Protein AF-A0A962J3T8-F1 (afdb_monomer_lite)

Sequence (243 aa):
MNIKSWNILLVAVFLIVLTGGGYMLYQGQSVKLAQQHAARAQAEKDQRAAIAREEMERAEEIQAREAALKEKFEDFLNGFLQDVSENVREYGESRKVLSGLVDPINMRAPEYIEENYALSETVILRLQLQMDKIMGVFEQADKDFVVLLDQWPVSQKDIIEGAWQQTRDQQAGLYIAYFESEQELIKVIQDFLAFCNEKRDSVTYDEESGNLLFKTEAEQEQYVGYLNKMNEIKSVQSSLFTK

Secondary structure (DSSP, 8-state):
--HHHHHHHHHHHHHHHHHHHHHHHHHHHHHHHHHHHHHHHHHHHHHHHHHHHHHHHHHHHHHHHHHHHHHHHHHHHHHHHHHHHHHHHHHHHHHHHHHHHT-GGGGSSHHHHHHHHHHHHHHHHHHHHHHHHHHHHHHHHHHHHHHHHTTS-HHHHHHHHHHHHHHHHHHHHHHHHHHHHHHHHHHHHHHHHHHHHHTGGGEEEETTTTEEEESSHHHHHHHHHHHHHHHHHHHHHHHHT--

pLDDT: mean 86.23, std 14.06, range [45.47, 98.31]

Foldseek 3Di:
DDPVVVVVVVVVVVVVCVVVVVVVVVVVVVVVVVVVVVVVVVVVVVVVVVVVVVVVVVVVVVVVLVVVLVVVVVVLVVVLVVQLVVLVVVLVVLVVLLVVLPQLVQLQALVSLVVSLVVLVVSLVVNVVSLVSSLVSLVVSVVVVVVSLVSDDPVCSVVSVVVSCVVSCLVSVLSVVLVVLVVVLSVLSNVLSVLCNVQRVAWHADPVVSHIDGPDPVSVVVNVVSVVSNVVSVVVNVVSPPD

Radius of gyration: 45.58 Å; chains: 1; bounding box: 96×31×147 Å

Structure (mmCIF, N/CA/C/O backbone):
data_AF-A0A962J3T8-F1
#
_entry.id   AF-A0A962J3T8-F1
#
loop_
_atom_site.group_PDB
_atom_site.id
_atom_site.type_symbol
_atom_site.label_atom_id
_atom_site.label_alt_id
_atom_site.label_comp_id
_atom_site.label_asym_id
_atom_site.label_entity_id
_atom_site.label_seq_id
_atom_site.pdbx_PDB_ins_code
_atom_site.Cartn_x
_atom_site.Cartn_y
_atom_site.Cartn_z
_atom_site.occupancy
_atom_site.B_iso_or_equiv
_atom_site.auth_seq_id
_atom_site.auth_comp_id
_atom_site.auth_asym_id
_atom_site.auth_atom_id
_atom_site.pdbx_PDB_model_num
ATOM 1 N N . MET A 1 1 ? 62.946 17.915 -112.017 1.00 47.22 1 MET A N 1
ATOM 2 C CA . MET A 1 1 ? 62.436 17.915 -110.626 1.00 47.22 1 MET A CA 1
ATOM 3 C C . MET A 1 1 ? 63.615 17.586 -109.714 1.00 47.22 1 MET A C 1
ATOM 5 O O . MET A 1 1 ? 64.265 16.582 -109.959 1.00 47.22 1 MET A O 1
ATOM 9 N N . ASN A 1 2 ? 63.999 18.485 -108.801 1.00 45.53 2 ASN A N 1
ATOM 10 C CA . ASN A 1 2 ? 65.308 18.463 -108.128 1.00 45.53 2 ASN A CA 1
ATOM 11 C C . ASN A 1 2 ? 65.272 17.600 -106.848 1.00 45.53 2 ASN A C 1
ATOM 13 O O . ASN A 1 2 ? 64.350 17.736 -106.050 1.00 45.53 2 ASN A O 1
ATOM 17 N N . ILE A 1 3 ? 66.284 16.756 -106.615 1.00 54.41 3 ILE A N 1
ATOM 18 C CA . ILE A 1 3 ? 66.362 15.812 -105.472 1.00 54.41 3 ILE A CA 1
ATOM 19 C C . ILE A 1 3 ? 66.248 16.531 -104.108 1.00 54.41 3 ILE A C 1
ATOM 21 O O . ILE A 1 3 ? 65.680 15.995 -103.158 1.00 54.41 3 ILE A O 1
ATOM 25 N N . LYS A 1 4 ? 66.685 17.797 -104.023 1.00 53.28 4 LYS A N 1
ATOM 26 C CA . LYS A 1 4 ? 66.524 18.646 -102.826 1.00 53.28 4 LYS A CA 1
ATOM 27 C C . LYS A 1 4 ? 65.062 18.954 -102.472 1.00 53.28 4 LYS A C 1
ATOM 29 O O . LYS A 1 4 ? 64.747 19.093 -101.296 1.00 53.28 4 LYS A O 1
ATOM 34 N N . SER A 1 5 ? 64.168 19.034 -103.457 1.00 54.09 5 SER A N 1
ATOM 35 C CA . SER A 1 5 ? 62.739 19.312 -103.249 1.00 54.09 5 SER A CA 1
ATOM 36 C C . SER A 1 5 ? 62.000 18.111 -102.647 1.00 54.09 5 SER A C 1
ATOM 38 O O . SER A 1 5 ? 61.020 18.288 -101.932 1.00 54.09 5 SER A O 1
ATOM 40 N N . TRP A 1 6 ? 62.482 16.892 -102.910 1.00 54.50 6 TRP A N 1
ATOM 41 C CA . TRP A 1 6 ? 61.851 15.648 -102.461 1.00 54.50 6 TRP A CA 1
ATOM 42 C C . TRP A 1 6 ? 62.149 15.345 -100.986 1.00 54.50 6 TRP A C 1
ATOM 44 O O . TRP A 1 6 ? 61.247 14.982 -100.235 1.00 54.50 6 TRP A O 1
ATOM 54 N N . ASN A 1 7 ? 63.379 15.616 -100.534 1.00 55.09 7 ASN A N 1
ATOM 55 C CA . ASN A 1 7 ? 63.759 15.459 -99.125 1.00 55.09 7 ASN A CA 1
ATOM 56 C C . ASN A 1 7 ? 63.036 16.451 -98.197 1.00 55.09 7 ASN A C 1
ATOM 58 O O . ASN A 1 7 ? 62.656 16.078 -97.092 1.00 55.09 7 ASN A O 1
ATOM 62 N N . ILE A 1 8 ? 62.796 17.690 -98.641 1.00 58.47 8 ILE A N 1
ATOM 63 C CA . ILE A 1 8 ? 62.045 18.684 -97.850 1.00 58.47 8 ILE A CA 1
ATOM 64 C C . ILE A 1 8 ? 60.574 18.265 -97.708 1.00 58.47 8 ILE A C 1
ATOM 66 O O . ILE A 1 8 ? 59.996 18.385 -96.630 1.00 58.47 8 ILE A O 1
ATOM 70 N N . LEU A 1 9 ? 59.982 17.721 -98.775 1.00 56.44 9 LEU A N 1
ATOM 71 C CA . LEU A 1 9 ? 58.588 17.275 -98.780 1.00 56.44 9 LEU A CA 1
ATOM 72 C C . LEU A 1 9 ? 58.389 16.022 -97.908 1.00 56.44 9 LEU A C 1
ATOM 74 O O . LEU A 1 9 ? 57.411 15.942 -97.171 1.00 56.44 9 LEU A O 1
ATOM 78 N N . LEU A 1 10 ? 59.356 15.098 -97.904 1.00 54.94 10 LEU A N 1
ATOM 79 C CA . LEU A 1 10 ? 59.364 13.935 -97.010 1.00 54.94 10 LEU A CA 1
ATOM 80 C C . LEU A 1 10 ? 59.497 14.326 -95.531 1.00 54.94 10 LEU A C 1
ATOM 82 O O . LEU A 1 10 ? 58.760 13.798 -94.703 1.00 54.94 10 LEU A O 1
ATOM 86 N N . VAL A 1 11 ? 60.370 15.281 -95.190 1.00 58.06 11 VAL A N 1
ATOM 87 C CA . VAL A 1 11 ? 60.518 15.773 -93.805 1.00 58.06 11 VAL A CA 1
ATOM 88 C C . VAL A 1 11 ? 59.261 16.517 -93.335 1.00 58.06 11 VAL A C 1
ATOM 90 O O . VAL A 1 11 ? 58.830 16.325 -92.199 1.00 58.06 11 VAL A O 1
ATOM 93 N N . ALA A 1 12 ? 58.625 17.306 -94.207 1.00 57.09 12 ALA A N 1
ATOM 94 C CA . ALA A 1 12 ? 57.374 17.996 -93.892 1.00 57.09 12 ALA A CA 1
ATOM 95 C C . ALA A 1 12 ? 56.206 17.018 -93.658 1.00 57.09 12 ALA A C 1
ATOM 97 O O . ALA A 1 12 ? 55.467 17.169 -92.687 1.00 57.09 12 ALA A O 1
ATOM 98 N N . VAL A 1 13 ? 56.072 15.971 -94.484 1.00 58.69 13 VAL A N 1
ATOM 99 C CA . VAL A 1 13 ? 55.065 14.913 -94.279 1.00 58.69 13 VAL A CA 1
ATOM 100 C C . VAL A 1 13 ? 55.345 14.123 -92.995 1.00 58.69 13 VAL A C 1
ATOM 102 O O . VAL A 1 13 ? 54.418 13.853 -92.235 1.00 58.69 13 VAL A O 1
ATOM 105 N N . PHE A 1 14 ? 56.610 13.814 -92.692 1.00 53.62 14 PHE A N 1
ATOM 106 C CA . PHE A 1 14 ? 56.987 13.096 -91.469 1.00 53.62 14 PHE A CA 1
ATOM 107 C C . PHE A 1 14 ? 56.681 13.906 -90.195 1.00 53.62 14 PHE A C 1
ATOM 109 O O . PHE A 1 14 ? 56.178 13.354 -89.218 1.00 53.62 14 PHE A O 1
ATOM 116 N N . LEU A 1 15 ? 56.895 15.228 -90.218 1.00 52.06 15 LEU A N 1
ATOM 117 C CA . LEU A 1 15 ? 56.542 16.132 -89.115 1.00 52.06 15 LEU A CA 1
ATOM 118 C C . LEU A 1 15 ? 55.024 16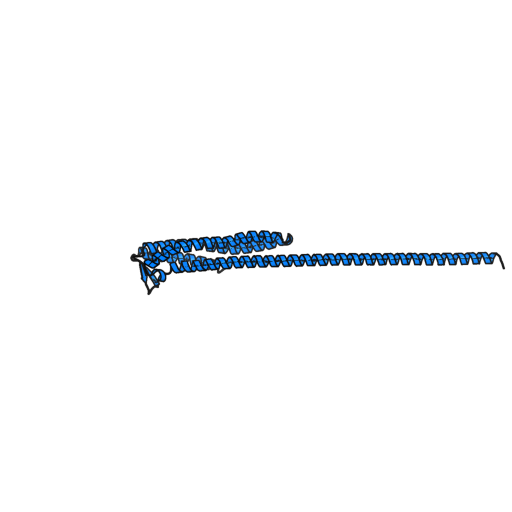.261 -88.911 1.00 52.06 15 LEU A C 1
ATOM 120 O O . LEU A 1 15 ? 54.572 16.304 -87.766 1.00 52.06 15 LEU A O 1
ATOM 124 N N . ILE A 1 16 ? 54.227 16.268 -89.984 1.00 55.66 16 ILE A N 1
ATOM 125 C CA . ILE A 1 16 ? 52.753 16.301 -89.911 1.00 55.66 16 ILE A CA 1
ATOM 126 C C . ILE A 1 16 ? 52.195 14.974 -89.367 1.00 55.66 16 ILE A C 1
ATOM 128 O O . ILE A 1 16 ? 51.278 14.978 -88.548 1.00 55.66 16 ILE A O 1
ATOM 132 N N . VAL A 1 17 ? 52.777 13.833 -89.751 1.00 52.34 17 VAL A N 1
ATOM 133 C CA . VAL A 1 17 ? 52.374 12.509 -89.239 1.00 52.34 17 VAL A CA 1
ATOM 134 C C . VAL A 1 17 ? 52.771 12.326 -87.767 1.00 52.34 17 VAL A C 1
ATOM 136 O O . VAL A 1 17 ? 51.982 11.790 -86.992 1.00 52.34 17 VAL A O 1
ATOM 139 N N . LEU A 1 18 ? 53.940 12.820 -87.342 1.00 50.69 18 LEU A N 1
ATOM 140 C CA . LEU A 1 18 ? 54.371 12.769 -85.937 1.00 50.69 18 LEU A CA 1
ATOM 141 C C . LEU A 1 18 ? 53.557 13.704 -85.029 1.00 50.69 18 LEU A C 1
ATOM 143 O O . LEU A 1 18 ? 53.192 13.312 -83.920 1.00 50.69 18 LEU A O 1
ATOM 147 N N . THR A 1 19 ? 53.224 14.912 -85.494 1.00 49.56 19 THR A N 1
ATOM 148 C CA . THR A 1 19 ? 52.377 15.852 -84.734 1.00 49.56 19 THR A CA 1
ATOM 149 C C . THR A 1 19 ? 50.906 15.418 -84.711 1.00 49.56 19 THR A C 1
ATOM 151 O O . THR A 1 19 ? 50.278 15.480 -83.655 1.00 49.56 19 THR A O 1
ATOM 154 N N . GLY A 1 20 ? 50.368 14.880 -85.812 1.00 47.19 20 GLY A N 1
ATOM 155 C CA . GLY A 1 20 ? 49.011 14.321 -85.874 1.00 47.19 20 GLY A CA 1
ATOM 156 C C . GLY A 1 20 ? 48.839 13.011 -85.093 1.00 47.19 20 GLY A C 1
ATOM 157 O O . GLY A 1 20 ? 47.849 12.839 -84.381 1.00 47.19 20 GLY A O 1
ATOM 158 N N . GLY A 1 21 ? 49.825 12.108 -85.155 1.00 51.69 21 GLY A N 1
ATOM 159 C CA . GLY A 1 21 ? 49.844 10.864 -84.378 1.00 51.69 21 GLY A CA 1
ATOM 160 C C . GLY A 1 21 ? 50.007 11.102 -82.874 1.00 51.69 21 GLY A C 1
ATOM 161 O O . GLY A 1 21 ? 49.322 10.467 -82.072 1.00 51.69 21 GLY A O 1
ATOM 162 N N . GLY A 1 22 ? 50.842 12.073 -82.484 1.00 46.97 22 GLY A N 1
ATOM 163 C CA . GLY A 1 22 ? 50.984 12.509 -81.092 1.00 46.97 22 GLY A CA 1
ATOM 164 C C . GLY A 1 22 ? 49.712 13.152 -80.529 1.00 46.97 22 GLY A C 1
ATOM 165 O O . GLY A 1 22 ? 49.330 12.857 -79.399 1.00 46.97 22 GLY A O 1
ATOM 166 N N . TYR A 1 23 ? 49.005 13.963 -81.325 1.00 54.78 23 TYR A N 1
ATOM 167 C CA . TYR A 1 23 ? 47.743 14.598 -80.923 1.00 54.78 23 TYR A CA 1
ATOM 168 C C . TYR A 1 23 ? 46.599 13.584 -80.737 1.00 54.78 23 TYR A C 1
ATOM 170 O O . TYR A 1 23 ? 45.868 13.656 -79.749 1.00 54.78 23 TYR A O 1
ATOM 178 N N . MET A 1 24 ? 46.487 12.587 -81.624 1.00 53.50 24 MET A N 1
ATOM 179 C CA . MET A 1 24 ? 45.521 11.481 -81.500 1.00 53.50 24 MET A CA 1
ATOM 180 C C . MET A 1 24 ? 45.799 10.590 -80.277 1.00 53.50 24 MET A C 1
ATOM 182 O O . MET A 1 24 ? 44.871 10.218 -79.559 1.00 53.50 24 MET A O 1
ATOM 186 N N . LEU A 1 25 ? 47.069 10.269 -79.995 1.00 54.59 25 LEU A N 1
ATOM 187 C CA . LEU A 1 25 ? 47.451 9.499 -78.803 1.00 54.59 25 LEU A CA 1
ATOM 188 C C . LEU A 1 25 ? 47.212 10.285 -77.504 1.00 54.59 25 LEU A C 1
ATOM 190 O O . LEU A 1 25 ? 46.729 9.710 -76.528 1.00 54.59 25 LEU A O 1
ATOM 194 N N . TYR A 1 26 ? 47.477 11.595 -77.506 1.00 57.94 26 TYR A N 1
ATOM 195 C CA . TYR A 1 26 ? 47.213 12.483 -76.372 1.00 57.94 26 TYR A CA 1
ATOM 196 C C . TYR A 1 26 ? 45.707 12.658 -76.106 1.00 57.94 26 TYR A C 1
ATOM 198 O O . TYR A 1 26 ? 45.285 12.571 -74.954 1.00 57.94 26 TYR A O 1
ATOM 206 N N . GLN A 1 27 ? 44.875 12.814 -77.147 1.00 55.28 27 GLN A N 1
ATOM 207 C CA . GLN A 1 27 ? 43.409 12.804 -77.010 1.00 55.28 27 GLN A CA 1
ATOM 208 C C . GLN A 1 27 ? 42.879 11.443 -76.528 1.00 55.28 27 GLN A C 1
ATOM 210 O O . GLN A 1 27 ? 42.013 11.384 -75.660 1.00 55.28 27 GLN A O 1
ATOM 215 N N . GLY A 1 28 ? 43.420 10.333 -77.037 1.00 57.62 28 GLY A N 1
ATOM 216 C CA . GLY A 1 28 ? 43.030 8.993 -76.593 1.00 57.62 28 GLY A CA 1
ATOM 217 C C . GLY A 1 28 ? 43.385 8.712 -75.128 1.00 57.62 28 GLY A C 1
ATOM 218 O O . GLY A 1 28 ? 42.604 8.081 -74.414 1.00 57.62 28 GLY A O 1
ATOM 219 N N . GLN A 1 29 ? 44.538 9.193 -74.651 1.00 58.69 29 GLN A N 1
ATOM 220 C CA . GLN A 1 29 ? 44.929 9.083 -73.242 1.00 58.69 29 GLN A CA 1
ATOM 221 C C . GLN A 1 29 ? 44.121 10.016 -72.335 1.00 58.69 29 GLN A C 1
ATOM 223 O O . GLN A 1 29 ? 43.704 9.584 -71.260 1.00 58.69 29 GLN A O 1
ATOM 228 N N . SER A 1 30 ? 43.847 11.253 -72.758 1.00 57.66 30 SER A N 1
ATOM 229 C CA . SER A 1 30 ? 43.066 12.204 -71.960 1.00 57.66 30 SER A CA 1
ATOM 230 C C . SER A 1 30 ? 41.598 11.788 -71.818 1.00 57.66 30 SER A C 1
ATOM 232 O O . SER A 1 30 ? 41.044 11.899 -70.726 1.00 57.66 30 SER A O 1
ATOM 234 N N . VAL A 1 31 ? 40.988 11.202 -72.856 1.00 67.88 31 VAL A N 1
ATOM 235 C CA . VAL A 1 31 ? 39.629 10.632 -72.785 1.00 67.88 31 VAL A CA 1
ATOM 236 C C . VAL A 1 31 ? 39.576 9.410 -71.865 1.00 67.88 31 VAL A C 1
ATOM 238 O O . VAL A 1 31 ? 38.654 9.302 -71.059 1.00 67.88 31 VAL A O 1
ATOM 241 N N . LYS A 1 32 ? 40.573 8.514 -71.915 1.00 68.62 32 LYS A N 1
ATOM 242 C CA . LYS A 1 32 ? 40.652 7.364 -70.993 1.00 68.62 32 LYS A CA 1
ATOM 243 C C . LYS A 1 32 ? 40.828 7.801 -69.538 1.00 68.62 32 LYS A C 1
ATOM 245 O O . LYS A 1 32 ? 40.165 7.252 -68.664 1.00 68.62 32 LYS A O 1
ATOM 250 N N . LEU A 1 33 ? 41.664 8.810 -69.281 1.00 66.94 33 LEU A N 1
ATOM 251 C CA . LEU A 1 33 ? 41.810 9.423 -67.957 1.00 66.94 33 LEU A CA 1
ATOM 252 C C . LEU A 1 33 ? 40.493 10.054 -67.490 1.00 66.94 33 LEU A C 1
ATOM 254 O O . LEU A 1 33 ? 40.054 9.776 -66.378 1.00 66.94 33 LEU A O 1
ATOM 258 N N . ALA A 1 34 ? 39.817 10.832 -68.339 1.00 69.25 34 ALA A N 1
ATOM 259 C CA . ALA A 1 34 ? 38.530 11.446 -68.010 1.00 69.25 34 ALA A CA 1
ATOM 260 C C . ALA A 1 34 ? 37.440 10.401 -67.711 1.00 69.25 34 ALA A C 1
ATOM 262 O O . ALA A 1 34 ? 36.711 10.544 -66.732 1.00 69.25 34 ALA A O 1
ATOM 263 N N . GLN A 1 35 ? 37.363 9.317 -68.490 1.00 73.88 35 GLN A N 1
ATOM 264 C CA . GLN A 1 35 ? 36.448 8.200 -68.233 1.00 73.88 35 GLN A CA 1
ATOM 265 C C . GLN A 1 35 ? 36.789 7.460 -66.936 1.00 73.88 35 GLN A C 1
ATOM 267 O O . GLN A 1 35 ? 35.888 7.110 -66.179 1.00 73.88 35 GLN A O 1
ATOM 272 N N . GLN A 1 36 ? 38.074 7.260 -66.634 1.00 72.56 36 GLN A N 1
ATOM 273 C CA . GLN A 1 36 ? 38.507 6.622 -65.391 1.00 72.56 36 GLN A CA 1
ATOM 274 C C . GLN A 1 36 ? 38.223 7.503 -64.164 1.00 72.56 36 GLN A C 1
ATOM 276 O O . GLN A 1 36 ? 37.800 6.990 -63.130 1.00 72.56 36 GLN A O 1
ATOM 281 N N . HIS A 1 37 ? 38.393 8.824 -64.275 1.00 73.12 37 HIS A N 1
ATOM 282 C CA . HIS A 1 37 ? 38.006 9.779 -63.235 1.00 73.12 37 HIS A CA 1
ATOM 283 C C . HIS A 1 37 ? 36.486 9.845 -63.053 1.00 73.12 37 HIS A C 1
ATOM 285 O O . HIS A 1 37 ? 36.023 9.839 -61.916 1.00 73.12 37 HIS A O 1
ATOM 291 N N . ALA A 1 38 ? 35.707 9.835 -64.138 1.00 75.50 38 ALA A N 1
ATOM 292 C CA . ALA A 1 38 ? 34.247 9.790 -64.073 1.00 75.50 38 ALA A CA 1
ATOM 293 C C . ALA A 1 38 ? 33.739 8.483 -63.440 1.00 75.50 38 ALA A C 1
ATOM 295 O O . ALA A 1 38 ? 32.865 8.522 -62.578 1.00 75.50 38 ALA A O 1
ATOM 296 N N . ALA A 1 39 ? 34.328 7.337 -63.798 1.00 77.25 39 ALA A N 1
ATOM 297 C CA . ALA A 1 39 ? 33.995 6.042 -63.208 1.00 77.25 39 ALA A CA 1
ATOM 298 C C . ALA A 1 39 ? 34.348 5.975 -61.713 1.00 77.25 39 ALA A C 1
ATOM 300 O O . ALA A 1 39 ? 33.554 5.475 -60.922 1.00 77.25 39 ALA A O 1
ATOM 301 N N . ARG A 1 40 ? 35.502 6.523 -61.301 1.00 78.81 40 ARG A N 1
ATOM 302 C CA . ARG A 1 40 ? 35.878 6.628 -59.879 1.00 78.81 40 ARG A CA 1
ATOM 303 C C . ARG A 1 40 ? 34.949 7.560 -59.104 1.00 78.81 40 ARG A C 1
ATOM 305 O O . ARG A 1 40 ? 34.498 7.190 -58.031 1.00 78.81 40 ARG A O 1
ATOM 312 N N . ALA A 1 41 ? 34.607 8.720 -59.664 1.00 76.81 41 ALA A N 1
ATOM 313 C CA . ALA A 1 41 ? 33.675 9.655 -59.037 1.00 76.81 41 ALA A CA 1
ATOM 314 C C . ALA A 1 41 ? 32.261 9.063 -58.895 1.00 76.81 41 ALA A C 1
ATOM 316 O O . ALA A 1 41 ? 31.579 9.334 -57.909 1.00 76.81 41 ALA A O 1
ATOM 317 N N . GLN A 1 42 ? 31.821 8.246 -59.857 1.00 82.25 42 GLN A N 1
ATOM 318 C CA . GLN A 1 42 ? 30.553 7.527 -59.757 1.00 82.25 42 GLN A CA 1
ATOM 319 C C . GLN A 1 42 ? 30.616 6.424 -58.693 1.00 82.25 42 GLN A C 1
ATOM 321 O O . GLN A 1 42 ? 29.736 6.369 -57.843 1.00 82.25 42 GLN A O 1
ATOM 326 N N . ALA A 1 43 ? 31.688 5.626 -58.662 1.00 81.31 43 ALA A N 1
ATOM 327 C CA . ALA A 1 43 ? 31.886 4.608 -57.630 1.00 81.31 43 ALA A CA 1
ATOM 328 C C . ALA A 1 43 ? 31.938 5.211 -56.212 1.00 81.31 43 ALA A C 1
ATOM 330 O O . ALA A 1 43 ? 31.340 4.664 -55.290 1.00 81.31 43 ALA A O 1
ATOM 331 N N . GLU A 1 44 ? 32.583 6.369 -56.033 1.00 83.69 44 GLU A N 1
ATOM 332 C CA . GLU A 1 44 ? 32.586 7.101 -54.759 1.00 83.69 44 GLU A CA 1
ATOM 333 C C . GLU A 1 44 ? 31.192 7.616 -54.373 1.00 83.69 44 GLU A C 1
ATOM 335 O O . GLU A 1 44 ? 30.828 7.582 -53.197 1.00 83.69 44 GLU A O 1
ATOM 340 N N . LYS A 1 45 ? 30.390 8.085 -55.339 1.00 84.69 45 LYS A N 1
ATOM 341 C CA . LYS A 1 45 ? 28.997 8.489 -55.089 1.00 84.69 45 LYS A CA 1
ATOM 342 C C . LYS A 1 45 ? 28.127 7.305 -54.688 1.00 84.69 45 LYS A C 1
ATOM 344 O O . LYS A 1 45 ? 27.369 7.429 -53.731 1.00 84.69 45 LYS A O 1
ATOM 349 N N . ASP A 1 46 ? 28.261 6.177 -55.376 1.00 86.38 46 ASP A N 1
ATOM 350 C CA . ASP A 1 46 ? 27.497 4.964 -55.085 1.00 86.38 46 ASP A CA 1
ATOM 351 C C . ASP A 1 46 ? 27.885 4.394 -53.711 1.00 86.38 46 ASP A C 1
ATOM 353 O O . ASP A 1 46 ? 27.014 4.014 -52.932 1.00 86.38 46 ASP A O 1
ATOM 357 N N . GLN A 1 47 ? 29.174 4.436 -53.353 1.00 85.38 47 GLN A N 1
ATOM 358 C CA . GLN A 1 47 ? 29.653 4.038 -52.028 1.00 85.38 47 GLN A CA 1
ATOM 359 C C . GLN A 1 47 ? 29.132 4.966 -50.920 1.00 85.38 47 GLN A C 1
ATOM 361 O O . GLN A 1 47 ? 28.682 4.485 -49.884 1.00 85.38 47 GLN A O 1
ATOM 366 N N . ARG A 1 48 ? 29.127 6.289 -51.133 1.00 87.12 48 ARG A N 1
ATOM 367 C CA . ARG A 1 48 ? 28.537 7.244 -50.175 1.00 87.12 48 ARG A CA 1
ATOM 368 C C . ARG A 1 48 ? 27.028 7.066 -50.039 1.00 87.12 48 ARG A C 1
ATOM 370 O O . ARG A 1 48 ? 26.513 7.166 -48.934 1.00 87.12 48 ARG A O 1
ATOM 377 N N . ALA A 1 49 ? 26.325 6.794 -51.137 1.00 86.88 49 ALA A N 1
ATOM 378 C CA . ALA A 1 49 ? 24.893 6.521 -51.111 1.00 86.88 49 ALA A CA 1
ATOM 379 C C . ALA A 1 49 ? 24.574 5.206 -50.382 1.00 86.88 49 ALA A C 1
ATOM 381 O O . ALA A 1 49 ? 23.580 5.146 -49.664 1.00 86.88 49 ALA A O 1
ATOM 382 N N . ALA A 1 50 ? 25.414 4.177 -50.528 1.00 88.50 50 ALA A N 1
ATOM 383 C CA . ALA A 1 50 ? 25.286 2.927 -49.783 1.00 88.50 50 ALA A CA 1
ATOM 384 C C . ALA A 1 50 ? 25.512 3.134 -48.276 1.00 88.50 50 ALA A C 1
ATOM 386 O O . ALA A 1 50 ? 24.676 2.706 -47.489 1.00 88.50 50 ALA A O 1
ATOM 387 N N . ILE A 1 51 ? 26.567 3.864 -47.886 1.00 89.62 51 ILE A N 1
ATOM 388 C CA . ILE A 1 51 ? 26.839 4.204 -46.477 1.00 89.62 51 ILE A CA 1
ATOM 389 C C . ILE A 1 51 ? 25.685 5.023 -45.884 1.00 89.62 51 ILE A C 1
ATOM 391 O O . ILE A 1 51 ? 25.201 4.695 -44.811 1.00 89.62 51 ILE A O 1
ATOM 395 N N . ALA A 1 52 ? 25.188 6.038 -46.598 1.00 87.75 52 ALA A N 1
ATOM 396 C CA . ALA A 1 52 ? 24.080 6.862 -46.116 1.00 87.75 52 ALA A CA 1
ATOM 397 C C . ALA A 1 52 ? 22.773 6.066 -45.944 1.00 87.75 52 ALA A C 1
ATOM 399 O O . ALA A 1 52 ? 22.013 6.335 -45.018 1.00 87.75 52 ALA A O 1
ATOM 400 N N . ARG A 1 53 ? 22.503 5.081 -46.815 1.00 89.50 53 ARG A N 1
ATOM 401 C CA . ARG A 1 53 ? 21.354 4.172 -46.656 1.00 89.50 53 ARG A CA 1
ATOM 402 C C . ARG A 1 53 ? 21.521 3.268 -45.444 1.00 89.50 53 ARG A C 1
ATOM 404 O O . ARG A 1 53 ? 20.592 3.157 -44.661 1.00 89.50 53 ARG A O 1
ATOM 411 N N . GLU A 1 54 ? 22.702 2.685 -45.267 1.00 89.62 54 GLU A N 1
ATOM 412 C CA . GLU A 1 54 ? 23.001 1.830 -44.118 1.00 89.62 54 GLU A CA 1
ATOM 413 C C . GLU A 1 54 ? 22.927 2.611 -42.793 1.00 89.62 54 GLU A C 1
ATOM 415 O O . GLU A 1 54 ? 22.383 2.119 -41.809 1.00 89.62 54 GLU A O 1
ATOM 420 N N . GLU A 1 55 ? 23.421 3.852 -42.758 1.00 89.88 55 GLU A N 1
ATOM 421 C CA . GLU A 1 55 ? 23.296 4.740 -41.595 1.00 89.88 55 GLU A CA 1
ATOM 422 C C . GLU A 1 55 ? 21.834 5.094 -41.293 1.00 89.88 55 GLU A C 1
ATOM 424 O O . GLU A 1 55 ? 21.445 5.120 -40.126 1.00 89.88 55 GLU A O 1
ATOM 429 N N . MET A 1 56 ? 21.021 5.329 -42.326 1.00 89.12 56 MET A N 1
ATOM 430 C CA . MET A 1 56 ? 19.593 5.616 -42.179 1.00 89.12 56 MET A CA 1
ATOM 431 C C . MET A 1 56 ? 18.816 4.391 -41.678 1.00 89.12 56 MET A C 1
ATOM 433 O O . MET A 1 56 ? 18.050 4.521 -40.730 1.00 89.12 56 MET A O 1
ATOM 437 N N . GLU A 1 57 ? 19.069 3.202 -42.233 1.00 89.62 57 GLU A N 1
ATOM 438 C CA . GLU A 1 57 ? 18.463 1.941 -41.778 1.00 89.62 57 GLU A CA 1
ATOM 439 C C . GLU A 1 57 ? 18.831 1.634 -40.318 1.00 89.62 57 GLU A C 1
ATOM 441 O O . GLU A 1 57 ? 17.959 1.312 -39.512 1.00 89.62 57 GLU A O 1
ATOM 446 N N . ARG A 1 58 ? 20.102 1.818 -39.929 1.00 87.56 58 ARG A N 1
ATOM 447 C CA . ARG A 1 58 ? 20.513 1.680 -38.521 1.00 87.56 58 ARG A CA 1
ATOM 448 C C . ARG A 1 58 ? 19.840 2.713 -37.618 1.00 87.56 58 ARG A C 1
ATOM 450 O O . ARG A 1 58 ? 19.486 2.386 -36.489 1.00 87.56 58 ARG A O 1
ATOM 457 N N . ALA A 1 59 ? 19.687 3.957 -38.075 1.00 88.06 59 ALA A N 1
ATOM 458 C CA . ALA A 1 59 ? 19.011 4.994 -37.300 1.00 88.06 59 ALA A CA 1
ATOM 459 C C . ALA A 1 59 ? 17.522 4.669 -37.094 1.00 88.06 59 ALA A C 1
ATOM 461 O O . ALA A 1 59 ? 17.014 4.846 -35.987 1.00 88.06 59 ALA A O 1
ATOM 462 N N . GLU A 1 60 ? 16.844 4.148 -38.121 1.00 90.12 60 GLU A N 1
ATOM 463 C CA . GLU A 1 60 ? 15.462 3.665 -38.028 1.00 90.12 60 GLU A CA 1
ATOM 464 C C . GLU A 1 60 ? 15.338 2.475 -37.066 1.00 90.12 60 GLU A C 1
ATOM 466 O O . GLU A 1 60 ? 14.445 2.468 -36.220 1.00 90.12 60 GLU A O 1
ATOM 471 N N . GLU A 1 61 ? 16.258 1.506 -37.119 1.00 88.94 61 GLU A N 1
ATOM 472 C CA . GLU A 1 61 ? 16.273 0.360 -36.199 1.00 88.94 61 GLU A CA 1
ATOM 473 C C . GLU A 1 61 ? 16.490 0.796 -34.739 1.00 88.94 61 GLU A C 1
ATOM 475 O O . GLU A 1 61 ? 15.798 0.323 -33.833 1.00 88.94 61 GLU A O 1
ATOM 480 N N . ILE A 1 62 ? 17.407 1.742 -34.502 1.00 86.31 62 ILE A N 1
ATOM 481 C CA . ILE A 1 62 ? 17.638 2.322 -33.172 1.00 86.31 62 ILE A CA 1
ATOM 482 C C . ILE A 1 62 ? 16.379 3.040 -32.678 1.00 86.31 62 ILE A C 1
ATOM 484 O O . ILE A 1 62 ? 15.959 2.799 -31.548 1.00 86.31 62 ILE A O 1
ATOM 488 N N . GLN A 1 63 ? 15.743 3.869 -33.512 1.00 86.62 63 GLN A N 1
ATOM 489 C CA . GLN A 1 63 ? 14.508 4.564 -33.136 1.00 86.62 63 GLN A CA 1
ATOM 490 C C . GLN A 1 63 ? 13.363 3.593 -32.838 1.00 86.62 63 GLN A C 1
ATOM 492 O O . GLN A 1 63 ? 12.666 3.765 -31.839 1.00 86.62 63 GLN A O 1
ATOM 497 N N . ALA A 1 64 ? 13.181 2.558 -33.661 1.00 89.94 64 ALA A N 1
ATOM 498 C CA . ALA A 1 64 ? 12.163 1.536 -33.438 1.00 89.94 64 ALA A CA 1
ATOM 499 C C . ALA A 1 64 ? 12.407 0.777 -32.125 1.00 89.94 64 ALA A C 1
ATOM 501 O O . ALA A 1 64 ? 11.474 0.541 -31.356 1.00 89.94 64 ALA A O 1
ATOM 502 N N . ARG A 1 65 ? 13.671 0.450 -31.824 1.00 88.81 65 ARG A N 1
ATOM 503 C CA . ARG A 1 65 ? 14.054 -0.176 -30.555 1.00 88.81 65 ARG A CA 1
ATOM 504 C C . ARG A 1 65 ? 13.790 0.742 -29.363 1.00 88.81 65 ARG A C 1
ATOM 506 O O . ARG A 1 65 ? 13.256 0.279 -28.360 1.00 88.81 65 ARG A O 1
ATOM 513 N N . GLU A 1 66 ? 14.158 2.018 -29.449 1.00 86.44 66 GLU A N 1
ATOM 514 C CA . GLU A 1 66 ? 13.894 2.993 -28.386 1.00 86.44 66 GLU A CA 1
ATOM 515 C C . GLU A 1 66 ? 12.392 3.187 -28.152 1.00 86.44 66 GLU A C 1
ATOM 517 O O . GLU A 1 66 ? 11.961 3.250 -27.003 1.00 86.44 66 GLU A O 1
ATOM 522 N N . ALA A 1 67 ? 11.587 3.234 -29.216 1.00 87.19 67 ALA A N 1
ATOM 523 C CA . ALA A 1 67 ? 10.133 3.313 -29.112 1.00 87.19 67 ALA A CA 1
ATOM 524 C C . ALA A 1 67 ? 9.547 2.080 -28.404 1.00 87.19 67 ALA A C 1
ATOM 526 O O . ALA A 1 67 ? 8.790 2.232 -27.450 1.00 87.19 67 ALA A O 1
ATOM 527 N N . ALA A 1 68 ? 9.972 0.873 -28.790 1.00 90.25 68 ALA A N 1
ATOM 528 C CA . ALA A 1 68 ? 9.529 -0.365 -28.147 1.00 90.25 68 ALA A CA 1
ATOM 529 C C . ALA A 1 68 ? 9.955 -0.463 -26.667 1.00 90.25 68 ALA A C 1
ATOM 531 O O . ALA A 1 68 ? 9.249 -1.050 -25.849 1.00 90.25 68 ALA A O 1
ATOM 532 N N . LEU A 1 69 ? 11.115 0.095 -26.298 1.00 88.56 69 LEU A N 1
ATOM 533 C CA . LEU A 1 69 ? 11.552 0.157 -24.898 1.00 88.56 69 LEU A CA 1
ATOM 534 C C . LEU A 1 69 ? 10.731 1.150 -24.073 1.00 88.56 69 LEU A C 1
ATOM 536 O O . LEU A 1 69 ? 10.437 0.862 -22.914 1.00 88.56 69 LEU A O 1
ATOM 540 N N . LYS A 1 70 ? 10.344 2.286 -24.662 1.00 86.75 70 LYS A N 1
ATOM 541 C CA . LYS A 1 70 ? 9.440 3.251 -24.021 1.00 86.75 70 LYS A CA 1
ATOM 542 C C . LYS A 1 70 ? 8.064 2.648 -23.776 1.00 86.75 70 LYS A C 1
ATOM 544 O O . LYS A 1 70 ? 7.577 2.754 -22.662 1.00 86.75 70 LYS A O 1
ATOM 549 N N . GLU A 1 71 ? 7.499 1.956 -24.761 1.00 90.25 71 GLU A N 1
ATOM 550 C CA . GLU A 1 71 ? 6.211 1.264 -24.620 1.00 90.25 71 GLU A CA 1
ATOM 551 C C . GLU A 1 71 ? 6.254 0.234 -23.480 1.00 90.25 71 GLU A C 1
ATOM 553 O O . GLU A 1 71 ? 5.439 0.290 -22.568 1.00 90.25 71 GLU A O 1
ATOM 558 N N . LYS A 1 72 ? 7.291 -0.615 -23.429 1.00 90.00 72 LYS A N 1
ATOM 559 C CA . LYS A 1 72 ? 7.491 -1.551 -22.306 1.00 90.00 72 LYS A CA 1
ATOM 560 C C . LYS A 1 72 ? 7.615 -0.859 -20.947 1.00 90.00 72 LYS A C 1
ATOM 562 O O . LYS A 1 72 ? 7.226 -1.431 -19.933 1.00 90.00 72 LYS A O 1
ATOM 567 N N . PHE A 1 73 ? 8.212 0.331 -20.909 1.00 87.06 73 PHE A N 1
ATOM 568 C CA . PHE A 1 73 ? 8.338 1.119 -19.685 1.00 87.06 73 PHE A CA 1
ATOM 569 C C . PHE A 1 73 ? 7.011 1.733 -19.255 1.00 87.06 73 PHE A C 1
ATOM 571 O O . PHE A 1 73 ? 6.687 1.708 -18.070 1.00 87.06 73 PHE A O 1
ATOM 578 N N . GLU A 1 74 ? 6.217 2.222 -20.201 1.00 85.50 74 GLU A N 1
ATOM 579 C CA . GLU A 1 74 ? 4.853 2.676 -19.941 1.00 85.50 74 GLU A CA 1
ATOM 580 C C . GLU A 1 74 ? 3.969 1.524 -19.451 1.00 85.50 74 GLU A C 1
ATOM 582 O O . GLU A 1 74 ? 3.281 1.681 -18.446 1.00 85.50 74 GLU A O 1
ATOM 587 N N . ASP A 1 75 ? 4.044 0.349 -20.078 1.00 91.56 75 ASP A N 1
ATOM 588 C CA . ASP A 1 75 ? 3.329 -0.855 -19.640 1.00 91.56 75 ASP A CA 1
ATOM 589 C C . ASP A 1 75 ? 3.727 -1.273 -18.221 1.00 91.56 75 ASP A C 1
ATOM 591 O O . ASP A 1 75 ? 2.864 -1.576 -17.398 1.00 91.56 75 ASP A O 1
ATOM 595 N N . PHE A 1 76 ? 5.027 -1.237 -17.910 1.00 91.62 76 PHE A N 1
ATOM 596 C CA . PHE A 1 76 ? 5.538 -1.480 -16.561 1.00 91.62 76 PHE A CA 1
ATOM 597 C C . PHE A 1 76 ? 4.947 -0.494 -15.544 1.00 91.62 76 PHE A C 1
ATOM 599 O O . PHE A 1 76 ? 4.425 -0.918 -14.513 1.00 91.62 76 PHE A O 1
ATOM 606 N N . LEU A 1 77 ? 4.985 0.812 -15.834 1.00 85.81 77 LEU A N 1
ATOM 607 C CA . LEU A 1 77 ? 4.444 1.833 -14.935 1.00 85.81 77 LEU A CA 1
ATOM 608 C C . LEU A 1 77 ? 2.932 1.686 -14.751 1.00 85.81 77 LEU A C 1
ATOM 610 O O . LEU A 1 77 ? 2.437 1.797 -13.630 1.00 85.81 77 LEU A O 1
ATOM 614 N N . ASN A 1 78 ? 2.200 1.422 -15.831 1.00 83.56 78 ASN A N 1
ATOM 615 C CA . ASN A 1 78 ? 0.757 1.222 -15.785 1.00 83.56 78 ASN A CA 1
ATOM 616 C C . ASN A 1 78 ? 0.393 -0.024 -14.971 1.00 83.56 78 ASN A C 1
ATOM 618 O O . ASN A 1 78 ? -0.507 0.049 -14.137 1.00 83.56 78 ASN A O 1
ATOM 622 N N . GLY A 1 79 ? 1.120 -1.130 -15.161 1.00 90.06 79 GLY A N 1
ATOM 623 C CA . GLY A 1 79 ? 0.952 -2.351 -14.374 1.00 90.06 79 GLY A CA 1
ATOM 624 C C . GLY A 1 79 ? 1.222 -2.113 -12.890 1.00 90.06 79 GLY A C 1
ATOM 625 O O . GLY A 1 79 ? 0.376 -2.417 -12.056 1.00 90.06 79 GLY A O 1
ATOM 626 N N . PHE A 1 80 ? 2.338 -1.458 -12.561 1.00 88.94 80 PHE A N 1
ATOM 627 C CA . PHE A 1 80 ? 2.664 -1.083 -11.185 1.00 88.94 80 PHE A CA 1
ATOM 628 C C . PHE A 1 80 ? 1.564 -0.224 -10.537 1.00 88.94 80 PHE A C 1
ATOM 630 O O . PHE A 1 80 ? 1.116 -0.514 -9.427 1.00 88.94 80 PHE A O 1
ATOM 637 N N . LEU A 1 81 ? 1.095 0.821 -11.225 1.00 84.88 81 LEU A N 1
ATOM 638 C CA . LEU A 1 81 ? 0.039 1.697 -10.708 1.00 84.88 81 LEU A CA 1
ATOM 639 C C . LEU A 1 81 ? -1.291 0.958 -10.531 1.00 84.88 81 LEU A C 1
ATOM 641 O O . LEU A 1 81 ? -1.996 1.202 -9.548 1.00 84.88 81 LEU A O 1
ATOM 645 N N . GLN A 1 82 ? -1.630 0.063 -11.459 1.00 90.19 82 GLN A N 1
ATOM 646 C CA . GLN A 1 82 ? -2.816 -0.777 -11.358 1.00 90.19 82 GLN A CA 1
ATOM 647 C C . GLN A 1 82 ? -2.723 -1.706 -10.144 1.00 90.19 82 GLN A C 1
ATOM 649 O O . GLN A 1 82 ? -3.645 -1.717 -9.328 1.00 90.19 82 GLN A O 1
ATOM 654 N N . ASP A 1 83 ? -1.600 -2.402 -9.968 1.00 91.75 83 ASP A N 1
ATOM 655 C CA . ASP A 1 83 ? -1.382 -3.314 -8.845 1.00 91.75 83 ASP A CA 1
ATOM 656 C C . ASP A 1 83 ? -1.470 -2.579 -7.504 1.00 91.75 83 ASP A C 1
ATOM 658 O O . ASP A 1 83 ? -2.159 -3.034 -6.585 1.00 91.75 83 ASP A O 1
ATOM 662 N N . VAL A 1 84 ? -0.837 -1.407 -7.378 1.00 89.81 84 VAL A N 1
ATOM 663 C CA . VAL A 1 84 ? -0.971 -0.573 -6.174 1.00 89.81 84 VAL A CA 1
ATOM 664 C C . VAL A 1 84 ? -2.436 -0.187 -5.951 1.00 89.81 84 VAL A C 1
ATOM 666 O O . VAL A 1 84 ? -2.950 -0.349 -4.844 1.00 89.81 84 VAL A O 1
ATOM 669 N N . SER A 1 85 ? -3.133 0.288 -6.988 1.00 86.25 85 SER A N 1
ATOM 670 C CA . SER A 1 85 ? -4.527 0.733 -6.885 1.00 86.25 85 SER A CA 1
ATOM 671 C C . SER A 1 85 ? -5.474 -0.385 -6.441 1.00 86.25 85 SER A C 1
ATOM 673 O O . SER A 1 85 ? -6.297 -0.180 -5.544 1.00 86.25 85 SER A O 1
ATOM 675 N N . GLU A 1 86 ? -5.344 -1.577 -7.022 1.00 94.12 86 GLU A N 1
ATOM 676 C CA . GLU A 1 86 ? -6.167 -2.737 -6.685 1.00 94.12 86 GLU A CA 1
ATOM 677 C C . GLU A 1 86 ? -5.956 -3.174 -5.234 1.00 94.12 86 GLU A C 1
ATOM 679 O O . GLU A 1 86 ? -6.928 -3.342 -4.491 1.00 94.12 86 GLU A O 1
ATOM 684 N N . ASN A 1 87 ? -4.700 -3.270 -4.792 1.00 92.75 87 ASN A N 1
ATOM 685 C CA . ASN A 1 87 ? -4.380 -3.664 -3.423 1.00 92.75 87 ASN A CA 1
ATOM 686 C C . ASN A 1 87 ? -4.817 -2.614 -2.391 1.00 92.75 87 ASN A C 1
ATOM 688 O O . ASN A 1 87 ? -5.366 -2.965 -1.345 1.00 92.75 87 ASN A O 1
ATOM 692 N N . VAL A 1 88 ? -4.650 -1.322 -2.694 1.00 90.25 88 VAL A N 1
ATOM 693 C CA . VAL A 1 88 ? -5.136 -0.227 -1.839 1.00 90.25 88 VAL A CA 1
ATOM 694 C C . VAL A 1 88 ? -6.661 -0.226 -1.750 1.00 90.25 88 VAL A C 1
ATOM 696 O O . VAL A 1 88 ? -7.209 0.026 -0.675 1.00 90.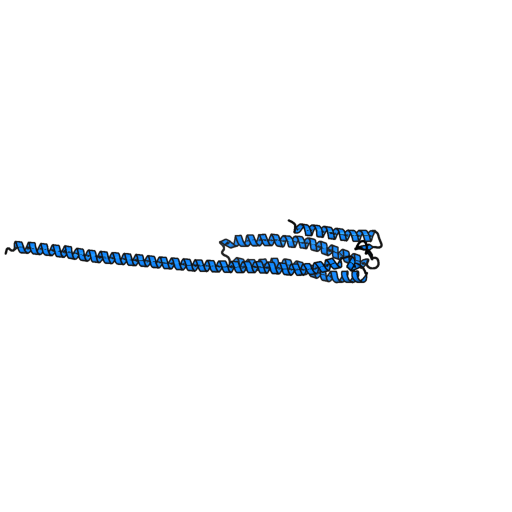25 88 VAL A O 1
ATOM 699 N N . ARG A 1 89 ? -7.370 -0.541 -2.842 1.00 92.69 89 ARG A N 1
ATOM 700 C CA . ARG A 1 89 ? -8.833 -0.669 -2.827 1.00 92.69 89 ARG A CA 1
ATOM 701 C C . ARG A 1 89 ? -9.280 -1.799 -1.902 1.00 92.69 89 ARG A C 1
ATOM 703 O O . ARG A 1 89 ? -10.126 -1.562 -1.041 1.00 92.69 89 ARG A O 1
ATOM 710 N N . GLU A 1 90 ? -8.700 -2.991 -2.044 1.00 93.38 90 GLU A N 1
ATOM 711 C CA . GLU A 1 90 ? -9.005 -4.145 -1.184 1.00 93.38 90 GLU A CA 1
ATOM 712 C C . GLU A 1 90 ? -8.709 -3.855 0.295 1.00 93.38 90 GLU A C 1
ATOM 714 O O . GLU A 1 90 ? -9.495 -4.205 1.179 1.00 93.38 90 GLU A O 1
ATOM 719 N N . TYR A 1 91 ? -7.590 -3.186 0.573 1.00 95.38 91 TYR A N 1
ATOM 720 C CA . TYR A 1 91 ? -7.244 -2.718 1.911 1.00 95.38 91 TYR A CA 1
ATOM 721 C C . TYR A 1 91 ? -8.282 -1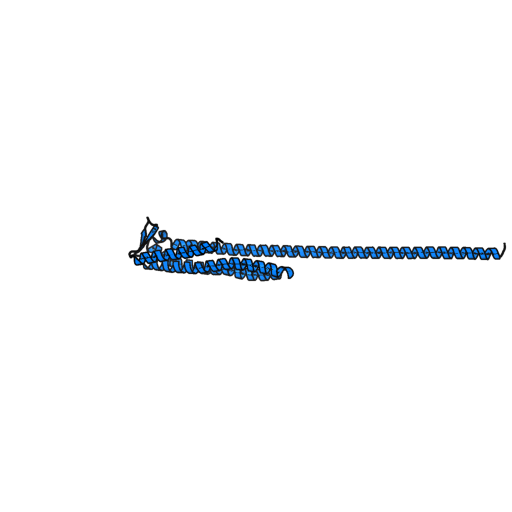.716 2.446 1.00 95.38 91 TYR A C 1
ATOM 723 O O . TYR A 1 91 ? -8.762 -1.848 3.573 1.00 95.38 91 TYR A O 1
ATOM 731 N N . GLY A 1 92 ? -8.693 -0.744 1.628 1.00 93.06 92 GLY A N 1
ATOM 732 C CA . GLY A 1 92 ? -9.699 0.253 1.990 1.00 93.06 92 GLY A CA 1
ATOM 733 C C . GLY A 1 92 ? -11.072 -0.354 2.298 1.00 93.06 92 GLY A C 1
ATOM 734 O O . GLY A 1 92 ? -11.780 0.138 3.177 1.00 93.06 92 GLY A O 1
ATOM 735 N N . GLU A 1 93 ? -11.448 -1.438 1.621 1.00 95.12 93 GLU A N 1
ATOM 736 C CA . GLU A 1 93 ? -12.662 -2.205 1.918 1.00 95.12 93 GLU A CA 1
ATOM 737 C C . GLU A 1 93 ? -12.580 -2.870 3.301 1.00 95.12 93 GLU A C 1
ATOM 739 O O . GLU A 1 93 ? -13.479 -2.673 4.123 1.00 95.12 93 GLU A O 1
ATOM 744 N N . SER A 1 94 ? -11.479 -3.562 3.614 1.00 95.69 94 SER A N 1
ATOM 745 C CA . SER A 1 94 ? -11.244 -4.129 4.953 1.00 95.69 94 SER A CA 1
ATOM 746 C C . SER A 1 94 ? -11.213 -3.048 6.041 1.00 95.69 94 SER A C 1
ATOM 748 O O . SER A 1 94 ? -11.763 -3.235 7.128 1.00 95.69 94 SER A O 1
ATOM 750 N N . ARG A 1 95 ? -10.625 -1.882 5.746 1.00 96.25 95 ARG A N 1
ATOM 751 C CA . ARG A 1 95 ? -10.537 -0.751 6.680 1.00 96.25 95 ARG A CA 1
ATOM 752 C C . ARG A 1 95 ? -11.913 -0.186 7.021 1.00 96.25 95 ARG A C 1
ATOM 754 O O . ARG A 1 95 ? -12.180 0.136 8.177 1.00 96.25 95 ARG A O 1
ATOM 761 N N . LYS A 1 96 ? -12.807 -0.095 6.032 1.00 96.19 96 LYS A N 1
ATOM 762 C CA . LYS A 1 96 ? -14.204 0.312 6.252 1.00 96.19 96 LYS A CA 1
ATOM 763 C C . LYS A 1 96 ? -14.932 -0.659 7.172 1.00 96.19 96 LYS A C 1
ATOM 765 O O . LYS A 1 96 ? -15.658 -0.202 8.049 1.00 96.19 96 LYS A O 1
ATOM 770 N N . VAL A 1 97 ? -14.711 -1.966 7.004 1.00 97.00 97 VAL A N 1
ATOM 771 C CA . VAL A 1 97 ? -15.269 -2.975 7.915 1.00 97.00 97 VAL A CA 1
ATOM 772 C C . VAL A 1 97 ? -14.771 -2.719 9.333 1.00 97.00 97 VAL A C 1
ATOM 774 O O . VAL A 1 97 ? -15.600 -2.528 10.215 1.00 97.00 97 VAL A O 1
ATOM 777 N N . LEU A 1 98 ? -13.452 -2.610 9.544 1.00 97.06 98 LEU A N 1
ATOM 778 C CA . LEU A 1 98 ? -12.877 -2.351 10.870 1.00 97.06 98 LEU A CA 1
ATOM 779 C C . LEU A 1 98 ? -13.429 -1.066 11.509 1.00 97.06 98 LEU A C 1
ATOM 781 O O . LEU A 1 98 ? -13.777 -1.065 12.686 1.00 97.06 98 LEU A O 1
ATOM 785 N N . SER A 1 99 ? -13.566 0.011 10.729 1.00 96.00 99 SER A N 1
ATOM 786 C CA . SER A 1 99 ? -14.171 1.259 11.205 1.00 96.00 99 SER A CA 1
ATOM 787 C C . SER A 1 99 ? -15.641 1.093 11.595 1.00 96.00 99 SER A C 1
ATOM 789 O O . SER A 1 99 ? -16.098 1.781 12.500 1.00 96.00 99 SER A O 1
ATOM 791 N N . GLY A 1 100 ? -16.383 0.215 10.918 1.00 97.06 100 GLY A N 1
ATOM 792 C CA . GLY A 1 100 ? -17.763 -0.106 11.273 1.00 97.06 100 GLY A CA 1
ATOM 793 C C . GLY A 1 100 ? -17.863 -0.909 12.569 1.00 97.06 100 GLY A C 1
ATOM 794 O O . GLY A 1 100 ? -18.793 -0.686 13.338 1.00 97.06 100 GLY A O 1
ATOM 795 N N . LEU A 1 101 ? -16.891 -1.784 12.853 1.00 97.38 101 LEU A N 1
ATOM 796 C CA . LEU A 1 101 ? -16.870 -2.576 14.090 1.00 97.38 101 LEU A CA 1
ATOM 797 C C . LEU A 1 101 ? -16.739 -1.709 15.339 1.00 97.38 101 LEU A C 1
ATOM 799 O O . LEU A 1 101 ? -17.219 -2.114 16.390 1.00 97.38 101 LEU A O 1
ATOM 803 N N . VAL A 1 102 ? -16.088 -0.545 15.224 1.00 96.62 102 VAL A N 1
ATOM 804 C CA . VAL A 1 102 ? -15.885 0.409 16.328 1.00 96.62 102 VAL A CA 1
ATOM 805 C C . VAL A 1 102 ? -16.954 1.500 16.416 1.00 96.62 102 VAL A C 1
ATOM 807 O O . VAL A 1 102 ? -16.886 2.345 17.304 1.00 96.62 102 VAL A O 1
ATOM 810 N N . ASP A 1 103 ? -17.923 1.509 15.500 1.00 96.69 103 ASP A N 1
ATOM 811 C CA . ASP A 1 103 ? -19.013 2.481 15.513 1.00 96.69 103 ASP A CA 1
ATOM 812 C C . ASP A 1 103 ? -19.993 2.158 16.660 1.00 96.69 103 ASP A C 1
ATOM 814 O O . ASP A 1 103 ? -20.529 1.041 16.698 1.00 96.69 103 ASP A O 1
ATOM 818 N N . PRO A 1 104 ? -20.272 3.104 17.580 1.00 96.12 104 PRO A N 1
ATOM 819 C CA . PRO A 1 104 ? -21.207 2.893 18.681 1.00 96.12 104 PRO A CA 1
ATOM 820 C C . PRO A 1 104 ? -22.579 2.345 18.258 1.00 96.12 104 PRO A C 1
ATOM 822 O O . PRO A 1 104 ? -23.152 1.526 18.979 1.00 96.12 104 PRO A O 1
ATOM 825 N N . ILE A 1 105 ? -23.099 2.714 17.077 1.00 95.44 105 ILE A N 1
ATOM 826 C CA . ILE A 1 105 ? -24.403 2.214 16.594 1.00 95.44 105 ILE A CA 1
ATOM 827 C C . ILE A 1 105 ? -24.408 0.690 16.378 1.00 95.44 105 ILE A C 1
ATOM 829 O O . ILE A 1 105 ? -25.447 0.031 16.530 1.00 95.44 105 ILE A O 1
ATOM 833 N N . ASN A 1 106 ? -23.243 0.124 16.053 1.00 96.25 106 ASN A N 1
ATOM 834 C CA . ASN A 1 106 ? -23.020 -1.305 15.843 1.00 96.25 106 ASN A CA 1
ATOM 835 C C . ASN A 1 106 ? -22.645 -2.029 17.144 1.00 96.25 106 ASN A C 1
ATOM 837 O O . ASN A 1 106 ? -22.396 -3.227 17.119 1.00 96.25 106 ASN A O 1
ATOM 841 N N . MET A 1 107 ? -22.638 -1.325 18.279 1.00 96.19 107 MET A N 1
ATOM 842 C CA . MET A 1 107 ? -22.345 -1.853 19.616 1.00 96.19 107 MET A CA 1
ATOM 843 C C . MET A 1 107 ? -23.524 -1.718 20.586 1.00 96.19 107 MET A C 1
ATOM 845 O O . MET A 1 107 ? -23.373 -1.858 21.795 1.00 96.19 107 MET A O 1
ATOM 849 N N . ARG A 1 108 ? -24.726 -1.449 20.071 1.00 94.94 108 ARG A N 1
ATOM 850 C CA . ARG A 1 108 ? -25.920 -1.192 20.892 1.00 94.94 108 ARG A CA 1
ATOM 851 C C . ARG A 1 108 ? -26.410 -2.366 21.742 1.00 94.94 108 ARG A C 1
ATOM 853 O O . ARG A 1 108 ? -27.253 -2.160 22.609 1.00 94.94 108 ARG A O 1
ATOM 860 N N . ALA A 1 109 ? -25.939 -3.579 21.465 1.00 95.31 109 ALA A N 1
ATOM 861 C CA . ALA A 1 109 ? -26.311 -4.785 22.192 1.00 95.31 109 ALA A CA 1
ATOM 862 C C . ALA A 1 109 ? -25.053 -5.594 22.552 1.00 95.31 109 ALA A C 1
ATOM 864 O O . ALA A 1 109 ? -24.118 -5.618 21.741 1.00 95.31 109 ALA A O 1
ATOM 865 N N . PRO A 1 110 ? -25.025 -6.275 23.714 1.00 96.00 110 PRO A N 1
ATOM 866 C CA . PRO A 1 110 ? -23.878 -7.077 24.139 1.00 96.00 110 PRO A CA 1
ATOM 867 C C . PRO A 1 110 ? -23.448 -8.124 23.104 1.00 96.00 110 PRO A C 1
ATOM 869 O O . PRO A 1 110 ? -22.252 -8.321 22.895 1.00 96.00 110 PRO A O 1
ATOM 872 N N . GLU A 1 111 ? -24.404 -8.744 22.408 1.00 97.12 111 GLU A N 1
ATOM 873 C CA . GLU A 1 111 ? -24.140 -9.757 21.382 1.00 97.12 111 GLU A CA 1
ATOM 874 C C . GLU A 1 111 ? -23.399 -9.167 20.175 1.00 97.12 111 GLU A C 1
ATOM 876 O O . GLU A 1 111 ? -22.509 -9.809 19.623 1.00 97.12 111 GLU A O 1
ATOM 881 N N . TYR A 1 112 ? -23.713 -7.923 19.791 1.00 97.38 112 TYR A N 1
ATOM 882 C CA . TYR A 1 112 ? -23.005 -7.246 18.701 1.00 97.38 112 TYR A CA 1
ATOM 883 C C . TYR A 1 112 ? -21.582 -6.864 19.099 1.00 97.38 112 TYR A C 1
ATOM 885 O O . TYR A 1 112 ? -20.682 -6.906 18.268 1.00 97.38 112 TYR A O 1
ATOM 893 N N . ILE A 1 113 ? -21.353 -6.515 20.366 1.00 97.69 113 ILE A N 1
ATOM 894 C CA . ILE A 1 113 ? -20.004 -6.230 20.867 1.00 97.69 113 ILE A CA 1
ATOM 895 C C . ILE A 1 113 ? -19.138 -7.493 20.803 1.00 97.69 113 ILE A C 1
ATOM 897 O O . ILE A 1 113 ? -17.997 -7.429 20.342 1.00 97.69 113 ILE A O 1
ATOM 901 N N . GLU A 1 114 ? -19.677 -8.633 21.237 1.00 97.88 114 GLU A N 1
ATOM 902 C CA . GLU A 1 114 ? -18.986 -9.923 21.167 1.00 97.88 114 GLU A CA 1
ATOM 903 C C . GLU A 1 114 ? -18.687 -10.324 19.712 1.00 97.88 114 GLU A C 1
ATOM 905 O O . GLU A 1 114 ? -17.548 -10.675 19.391 1.00 97.88 114 GLU A O 1
ATOM 910 N N . GLU A 1 115 ? -19.672 -10.202 18.813 1.00 97.56 115 GLU A N 1
ATOM 911 C CA . GLU A 1 115 ? -19.501 -10.479 17.381 1.00 97.56 115 GLU A CA 1
ATOM 912 C C . GLU A 1 115 ? -18.451 -9.559 16.743 1.00 97.56 115 GLU A C 1
ATOM 914 O O . GLU A 1 115 ? -17.553 -10.036 16.044 1.00 97.56 115 GLU A O 1
ATOM 919 N N . ASN A 1 116 ? -18.507 -8.253 17.021 1.00 98.00 116 ASN A N 1
ATOM 920 C CA . ASN A 1 116 ? -17.546 -7.281 16.502 1.00 98.00 116 ASN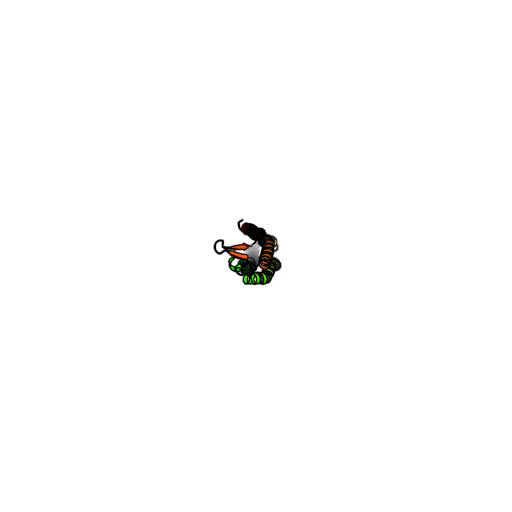 A CA 1
ATOM 921 C C . ASN A 1 116 ? -16.128 -7.572 17.001 1.00 98.00 116 ASN A C 1
ATOM 923 O O . ASN A 1 116 ? -15.183 -7.499 16.213 1.00 98.00 116 ASN A O 1
ATOM 927 N N . TYR A 1 117 ? -15.963 -7.928 18.279 1.00 98.06 117 TYR A N 1
ATOM 928 C CA . TYR A 1 117 ? -14.667 -8.324 18.828 1.00 98.06 117 TYR A CA 1
ATOM 929 C C . TYR A 1 117 ? -14.110 -9.555 18.101 1.00 98.06 117 TYR A C 1
ATOM 931 O O . TYR A 1 117 ? -12.987 -9.502 17.596 1.00 98.06 117 TYR A O 1
ATOM 939 N N . ALA A 1 118 ? -14.906 -10.617 17.945 1.00 97.50 118 ALA A N 1
ATOM 940 C CA . ALA A 1 118 ? -14.473 -11.836 17.259 1.00 97.50 118 ALA A CA 1
ATOM 941 C C . ALA A 1 118 ? -14.145 -11.591 15.772 1.00 97.50 118 ALA A C 1
ATOM 943 O O . ALA A 1 118 ? -13.133 -12.067 15.251 1.00 97.50 118 ALA A O 1
ATOM 944 N N . LEU A 1 119 ? -14.973 -10.804 15.078 1.00 97.56 119 LEU A N 1
ATOM 945 C CA . LEU A 1 119 ? -14.753 -10.443 13.678 1.00 97.56 119 LEU A CA 1
ATOM 946 C C . LEU A 1 119 ? -13.489 -9.589 13.501 1.00 97.56 119 LEU A C 1
ATOM 948 O O . LEU A 1 119 ? -12.775 -9.739 12.503 1.00 97.56 119 LEU A O 1
ATOM 952 N N . SER A 1 120 ? -13.182 -8.724 14.471 1.00 97.50 120 SER A N 1
ATOM 953 C CA . SER A 1 120 ? -12.021 -7.838 14.398 1.00 97.50 120 SER A CA 1
ATOM 954 C C . SER A 1 120 ? -10.703 -8.592 14.279 1.00 97.50 120 SER A C 1
ATOM 956 O O . SER A 1 120 ? -9.862 -8.174 13.488 1.00 97.50 120 SER A O 1
ATOM 958 N N . GLU A 1 121 ? -10.538 -9.737 14.951 1.00 95.12 121 GLU A N 1
ATOM 959 C CA . GLU A 1 121 ? -9.309 -10.537 14.872 1.00 95.12 121 GLU A CA 1
ATOM 960 C C . GLU A 1 121 ? -9.006 -10.953 13.426 1.00 95.12 121 GLU A C 1
ATOM 962 O O . GLU A 1 121 ? -7.885 -10.804 12.934 1.00 95.12 121 GLU A O 1
ATOM 967 N N . THR A 1 122 ? -10.039 -11.400 12.706 1.00 96.31 122 THR A N 1
ATOM 968 C CA . THR A 1 122 ? -9.911 -11.828 11.307 1.00 96.31 122 THR A CA 1
ATOM 969 C C . THR A 1 122 ? -9.693 -10.640 10.371 1.00 96.31 122 THR A C 1
ATOM 971 O O . THR A 1 122 ? -8.872 -10.712 9.452 1.00 96.31 122 THR A O 1
ATOM 974 N N . VAL A 1 123 ? -10.416 -9.536 10.587 1.00 97.00 123 VAL A N 1
ATOM 975 C CA . VAL A 1 123 ? -10.288 -8.321 9.764 1.00 97.00 123 VAL A CA 1
ATOM 976 C C . VAL A 1 123 ? -8.909 -7.687 9.934 1.00 97.00 123 VAL A C 1
ATOM 978 O O . VAL A 1 123 ? -8.303 -7.273 8.949 1.00 97.00 123 VAL A O 1
ATOM 981 N N . ILE A 1 124 ? -8.379 -7.657 11.155 1.00 97.12 124 ILE A N 1
ATOM 982 C CA . ILE A 1 124 ? -7.063 -7.093 11.456 1.00 97.12 124 ILE A CA 1
ATOM 983 C C . ILE A 1 124 ? -5.949 -7.933 10.844 1.00 97.12 124 ILE A C 1
ATOM 985 O O . ILE A 1 124 ? -5.069 -7.372 10.193 1.00 97.12 124 ILE A O 1
ATOM 989 N N . LEU A 1 125 ? -6.008 -9.261 10.973 1.00 96.25 125 LEU A N 1
ATOM 990 C CA . LEU A 1 125 ? -5.043 -10.136 10.307 1.00 96.25 125 LEU A CA 1
ATOM 991 C C . LEU A 1 125 ? -5.057 -9.914 8.788 1.00 96.25 125 LEU A C 1
ATOM 993 O O . LEU A 1 125 ? -4.006 -9.823 8.156 1.00 96.25 125 LEU A O 1
ATOM 997 N N . ARG A 1 126 ? -6.249 -9.776 8.192 1.00 96.44 126 ARG A N 1
ATOM 998 C CA . ARG A 1 126 ? -6.384 -9.466 6.764 1.00 96.44 126 ARG A CA 1
ATOM 999 C C . ARG A 1 126 ? -5.756 -8.118 6.412 1.00 96.44 126 ARG A C 1
ATOM 1001 O O . ARG A 1 126 ? -5.040 -8.051 5.420 1.00 96.44 126 ARG A O 1
ATOM 1008 N N . LEU A 1 127 ? -6.000 -7.076 7.206 1.00 96.88 127 LEU A N 1
ATOM 1009 C CA . LEU A 1 127 ? -5.402 -5.757 6.996 1.00 96.88 127 LEU A CA 1
ATOM 1010 C C . LEU A 1 127 ? -3.875 -5.819 7.049 1.00 96.88 127 LEU A C 1
ATOM 1012 O O . LEU A 1 127 ? -3.229 -5.248 6.179 1.00 96.88 127 LEU A O 1
ATOM 1016 N N . GLN A 1 128 ? -3.303 -6.547 8.010 1.00 95.81 128 GLN A N 1
ATOM 1017 C CA . GLN A 1 128 ? -1.853 -6.742 8.116 1.00 95.81 128 GLN A CA 1
ATOM 1018 C C . GLN A 1 128 ? -1.274 -7.404 6.863 1.00 95.81 128 GLN A C 1
ATOM 1020 O O . GLN A 1 128 ? -0.363 -6.856 6.251 1.00 95.81 128 GLN A O 1
ATOM 1025 N N . LEU A 1 129 ? -1.882 -8.500 6.402 1.00 96.31 129 LEU A N 1
ATOM 1026 C CA . LEU A 1 129 ? -1.471 -9.162 5.161 1.00 96.31 129 LEU A CA 1
ATOM 1027 C C . LEU A 1 129 ? -1.622 -8.259 3.927 1.00 96.31 129 LEU A C 1
ATOM 1029 O O . LEU A 1 129 ? -0.823 -8.338 2.998 1.00 96.31 129 LEU A O 1
ATOM 1033 N N . GLN A 1 130 ? -2.648 -7.406 3.894 1.00 95.88 130 GLN A N 1
ATOM 1034 C CA . GLN A 1 130 ? -2.853 -6.449 2.806 1.00 95.88 130 GLN A CA 1
ATOM 1035 C C . GLN A 1 130 ? -1.810 -5.322 2.823 1.00 95.88 130 GLN A C 1
ATOM 1037 O O . GLN A 1 130 ? -1.355 -4.929 1.752 1.00 95.88 130 GLN A O 1
ATOM 1042 N N . MET A 1 131 ? -1.391 -4.839 4.000 1.00 95.50 131 MET A N 1
ATOM 1043 C CA . MET A 1 131 ? -0.280 -3.885 4.122 1.00 95.50 131 MET A CA 1
ATOM 1044 C C . MET A 1 131 ? 1.014 -4.491 3.565 1.00 95.50 131 MET A C 1
ATOM 1046 O O . MET A 1 131 ? 1.655 -3.878 2.712 1.00 95.50 131 MET A O 1
ATOM 1050 N N . ASP A 1 132 ? 1.337 -5.729 3.953 1.00 95.00 132 ASP A N 1
ATOM 1051 C CA . ASP A 1 132 ? 2.506 -6.450 3.434 1.00 95.00 132 ASP A CA 1
ATOM 1052 C C . ASP A 1 132 ? 2.418 -6.652 1.914 1.00 95.00 132 ASP A C 1
ATOM 1054 O O . ASP A 1 132 ? 3.400 -6.464 1.198 1.00 95.00 132 ASP A O 1
ATOM 1058 N N . LYS A 1 133 ? 1.229 -6.985 1.394 1.00 95.06 133 LYS A N 1
ATOM 1059 C CA . LYS A 1 133 ? 0.998 -7.159 -0.047 1.00 95.06 133 LYS A CA 1
ATOM 1060 C C . LYS A 1 133 ? 1.226 -5.861 -0.822 1.00 95.06 133 LYS A C 1
ATOM 1062 O O . LYS A 1 133 ? 1.872 -5.903 -1.863 1.00 95.06 133 LYS A O 1
ATOM 1067 N N . ILE A 1 134 ? 0.747 -4.720 -0.314 1.00 94.56 134 ILE A N 1
ATOM 1068 C CA . ILE A 1 134 ? 0.988 -3.401 -0.925 1.00 94.56 134 ILE A CA 1
ATOM 1069 C C . ILE A 1 134 ? 2.488 -3.099 -0.953 1.00 94.56 134 ILE A C 1
ATOM 1071 O O . ILE A 1 134 ? 3.003 -2.705 -1.995 1.00 94.56 134 ILE A O 1
ATOM 1075 N N . MET A 1 135 ? 3.204 -3.336 0.150 1.00 93.50 135 MET A N 1
ATOM 1076 C CA . MET A 1 135 ? 4.658 -3.151 0.188 1.00 93.50 135 MET A CA 1
ATOM 1077 C C . MET A 1 135 ? 5.389 -4.094 -0.779 1.00 93.50 135 MET A C 1
ATOM 1079 O O . MET A 1 135 ? 6.308 -3.669 -1.478 1.00 93.50 135 MET A O 1
ATOM 1083 N N . GLY A 1 136 ? 4.924 -5.338 -0.906 1.00 93.88 136 GLY A N 1
ATOM 1084 C CA . GLY A 1 136 ? 5.457 -6.317 -1.852 1.00 93.88 136 GLY A CA 1
ATOM 1085 C C . GLY A 1 136 ? 5.326 -5.907 -3.324 1.00 93.88 136 GLY A C 1
ATOM 1086 O O . GLY A 1 136 ? 6.168 -6.304 -4.130 1.00 93.88 136 GLY A O 1
ATOM 1087 N N . VAL A 1 137 ? 4.338 -5.077 -3.690 1.00 93.31 137 VAL A N 1
ATOM 1088 C CA . VAL A 1 137 ? 4.222 -4.526 -5.057 1.00 93.31 137 VAL A CA 1
ATOM 1089 C C . VAL A 1 137 ? 5.433 -3.653 -5.398 1.00 93.31 137 VAL A C 1
ATOM 1091 O O . VAL A 1 137 ? 5.962 -3.754 -6.502 1.00 93.31 137 VAL A O 1
ATOM 1094 N N . PHE A 1 138 ? 5.931 -2.850 -4.452 1.00 91.94 138 PHE A N 1
ATOM 1095 C CA . PHE A 1 138 ? 7.132 -2.033 -4.664 1.00 91.94 138 PHE A CA 1
ATOM 1096 C C . PHE A 1 138 ? 8.386 -2.899 -4.836 1.00 91.94 138 PHE A C 1
ATOM 1098 O O . PHE A 1 138 ? 9.182 -2.656 -5.741 1.00 91.94 138 PHE A O 1
ATOM 1105 N N . GLU A 1 139 ? 8.542 -3.942 -4.016 1.00 91.94 139 GLU A N 1
ATOM 1106 C CA . GLU A 1 139 ? 9.676 -4.869 -4.126 1.00 91.94 139 GLU A CA 1
ATOM 1107 C C . GLU A 1 139 ? 9.673 -5.647 -5.446 1.00 91.94 139 GLU A C 1
ATOM 1109 O O . GLU A 1 139 ? 10.730 -5.931 -6.016 1.00 91.94 139 GLU A O 1
ATOM 1114 N N . GLN A 1 140 ? 8.490 -6.033 -5.925 1.00 94.00 140 GLN A N 1
ATOM 1115 C CA . GLN A 1 140 ? 8.351 -6.717 -7.203 1.00 94.00 140 GLN A CA 1
ATOM 1116 C C . GLN A 1 140 ? 8.627 -5.760 -8.367 1.00 94.00 140 GLN A C 1
ATOM 1118 O O . GLN A 1 140 ? 9.404 -6.103 -9.258 1.00 94.00 140 GLN A O 1
ATOM 1123 N N . ALA A 1 141 ? 8.094 -4.538 -8.304 1.00 93.44 141 ALA A N 1
ATOM 1124 C CA . ALA A 1 141 ? 8.352 -3.508 -9.301 1.00 93.44 141 ALA A CA 1
ATOM 1125 C C . ALA A 1 141 ? 9.845 -3.170 -9.420 1.00 93.44 141 ALA A C 1
ATOM 1127 O O . ALA A 1 141 ? 10.329 -2.975 -10.528 1.00 93.44 141 ALA A O 1
ATOM 1128 N N . ASP A 1 142 ? 10.606 -3.182 -8.321 1.00 92.00 142 ASP A N 1
ATOM 1129 C CA . ASP A 1 142 ? 12.064 -3.009 -8.367 1.00 92.00 142 ASP A CA 1
ATOM 1130 C C . ASP A 1 142 ? 12.772 -4.116 -9.156 1.00 92.00 142 ASP A C 1
ATOM 1132 O O . ASP A 1 142 ? 13.681 -3.843 -9.944 1.00 92.00 142 ASP A O 1
ATOM 1136 N N . LYS A 1 143 ? 12.358 -5.374 -8.977 1.00 92.81 143 LYS A N 1
ATOM 1137 C CA . LYS A 1 143 ? 12.938 -6.504 -9.720 1.00 92.81 143 LYS A CA 1
ATOM 1138 C C . LYS A 1 143 ? 12.632 -6.385 -11.209 1.00 92.81 143 LYS A C 1
ATOM 1140 O O . LYS A 1 143 ? 13.531 -6.562 -12.033 1.00 92.81 143 LYS A O 1
ATOM 1145 N N . ASP A 1 144 ? 11.390 -6.053 -11.543 1.00 92.56 144 ASP A N 1
ATOM 1146 C CA . ASP A 1 144 ? 10.944 -5.914 -12.928 1.00 92.56 144 ASP A CA 1
ATOM 1147 C C . ASP A 1 144 ? 11.592 -4.693 -13.600 1.00 92.56 144 ASP A C 1
ATOM 1149 O O . ASP A 1 144 ? 12.036 -4.772 -14.751 1.00 92.56 144 ASP A O 1
ATOM 1153 N N . PHE A 1 145 ? 11.764 -3.600 -12.852 1.00 93.06 145 PHE A N 1
ATOM 1154 C CA . PHE A 1 145 ? 12.482 -2.410 -13.291 1.00 93.06 145 PHE A CA 1
ATOM 1155 C C . PHE A 1 145 ? 13.941 -2.715 -13.637 1.00 93.06 145 PHE A C 1
ATOM 1157 O O . PHE A 1 145 ? 14.397 -2.299 -14.697 1.00 93.06 145 PHE A O 1
ATOM 1164 N N . VAL A 1 146 ? 14.673 -3.473 -12.810 1.00 92.25 146 VAL A N 1
ATOM 1165 C CA . VAL A 1 146 ? 16.077 -3.837 -13.095 1.00 92.25 146 VAL A CA 1
ATOM 1166 C C . VAL A 1 146 ? 16.193 -4.618 -14.410 1.00 92.25 146 VAL A C 1
ATOM 1168 O O . VAL A 1 146 ? 17.040 -4.305 -15.249 1.00 92.25 146 VAL A O 1
ATOM 1171 N N . VAL A 1 147 ? 15.302 -5.588 -14.636 1.00 91.94 147 VAL A N 1
ATOM 1172 C CA . VAL A 1 147 ? 15.268 -6.378 -15.882 1.00 91.94 147 VAL A CA 1
ATOM 1173 C C . VAL A 1 147 ? 14.951 -5.503 -17.099 1.00 91.94 147 VAL A C 1
ATOM 1175 O O . VAL A 1 147 ? 15.482 -5.719 -18.196 1.00 91.94 147 VAL A O 1
ATOM 1178 N N . LEU A 1 148 ? 14.080 -4.509 -16.931 1.00 90.56 148 LEU A N 1
ATOM 1179 C CA . LEU A 1 148 ? 13.733 -3.575 -17.993 1.00 90.56 148 LEU A CA 1
ATOM 1180 C C . LEU A 1 148 ? 14.870 -2.584 -18.273 1.00 90.56 148 LEU A C 1
ATOM 1182 O O . LEU A 1 148 ? 15.230 -2.384 -19.435 1.00 90.56 148 LEU A O 1
ATOM 1186 N N . LEU A 1 149 ? 15.473 -2.020 -17.225 1.00 91.94 149 LEU A N 1
ATOM 1187 C CA . LEU A 1 149 ? 16.597 -1.088 -17.284 1.00 91.94 149 LEU A CA 1
ATOM 1188 C C . LEU A 1 149 ? 17.784 -1.695 -18.034 1.00 91.94 149 LEU A C 1
ATOM 1190 O O . LEU A 1 149 ? 18.461 -1.001 -18.792 1.00 91.94 149 LEU A O 1
ATOM 1194 N N . ASP A 1 150 ? 18.007 -3.003 -17.903 1.00 91.50 150 ASP A N 1
ATOM 1195 C CA . ASP A 1 150 ? 19.099 -3.687 -18.588 1.00 91.50 150 ASP A CA 1
ATOM 1196 C C . ASP A 1 150 ? 19.027 -3.653 -20.116 1.00 91.50 150 ASP A C 1
ATOM 1198 O O . ASP A 1 150 ? 20.061 -3.749 -20.784 1.00 91.50 150 ASP A O 1
ATOM 1202 N N . GLN A 1 151 ? 17.837 -3.435 -20.673 1.00 90.00 151 GLN A N 1
ATOM 1203 C CA . GLN A 1 151 ? 17.624 -3.342 -22.115 1.00 90.00 151 GLN A CA 1
ATOM 1204 C C . GLN A 1 151 ? 17.919 -1.938 -22.676 1.00 90.00 151 GLN A C 1
ATOM 1206 O O . GLN A 1 151 ? 18.078 -1.799 -23.899 1.00 90.00 151 GLN A O 1
ATOM 1211 N N . TRP A 1 152 ? 18.019 -0.922 -21.807 1.00 87.88 152 TRP A N 1
ATOM 1212 C CA . TRP A 1 152 ? 18.267 0.473 -22.173 1.00 87.88 152 TRP A CA 1
ATOM 1213 C C . TRP A 1 152 ? 19.749 0.767 -22.469 1.00 87.88 152 TRP A C 1
ATOM 1215 O O . TRP A 1 152 ? 20.647 0.131 -21.903 1.00 87.88 152 TRP A O 1
ATOM 1225 N N . PRO A 1 153 ? 20.044 1.758 -23.337 1.00 87.06 153 PRO A N 1
ATOM 1226 C CA . PRO A 1 153 ? 21.408 2.225 -23.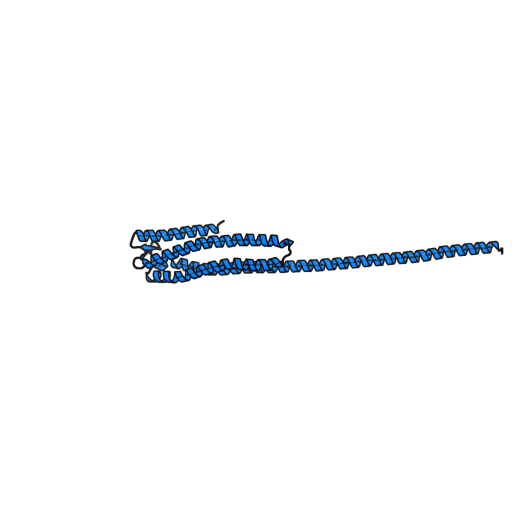572 1.00 87.06 153 PRO A CA 1
ATOM 1227 C C . PRO A 1 153 ? 22.071 2.738 -22.288 1.00 87.06 153 PRO A C 1
ATOM 1229 O O . PRO A 1 153 ? 21.446 3.452 -21.508 1.00 87.06 153 PRO A O 1
ATOM 1232 N N . VAL A 1 154 ? 23.367 2.451 -22.113 1.00 86.69 154 VAL A N 1
ATOM 1233 C CA . VAL A 1 154 ? 24.155 2.862 -20.928 1.00 86.69 154 VAL A CA 1
ATOM 1234 C C . VAL A 1 154 ? 24.050 4.364 -20.653 1.00 86.69 154 VAL A C 1
ATOM 1236 O O . VAL A 1 154 ? 23.952 4.765 -19.503 1.00 86.69 154 VAL A O 1
ATOM 1239 N N . SER A 1 155 ? 23.997 5.193 -21.698 1.00 85.69 155 SER A N 1
ATOM 1240 C CA . SER A 1 155 ? 23.872 6.650 -21.575 1.00 85.69 155 SER A CA 1
ATOM 1241 C C . SER A 1 155 ? 22.559 7.132 -20.949 1.00 85.69 155 SER A C 1
ATOM 1243 O O . SER A 1 155 ? 22.483 8.293 -20.559 1.00 85.69 155 SER A O 1
ATOM 1245 N N . GLN A 1 156 ? 21.531 6.281 -20.883 1.00 81.19 156 GLN A N 1
ATOM 1246 C CA . GLN A 1 156 ? 20.209 6.624 -20.351 1.00 81.19 156 GLN A CA 1
ATOM 1247 C C . GLN A 1 156 ? 19.889 5.904 -19.034 1.00 81.19 156 GLN A C 1
ATOM 1249 O O . GLN A 1 156 ? 18.973 6.332 -18.335 1.00 81.19 156 GLN A O 1
ATOM 1254 N N . LYS A 1 157 ? 20.643 4.853 -18.671 1.00 87.56 157 LYS A N 1
ATOM 1255 C CA . LYS A 1 157 ? 20.368 4.035 -17.479 1.00 87.56 157 LYS A CA 1
ATOM 1256 C C . LYS A 1 157 ? 20.332 4.869 -16.198 1.00 87.56 157 LYS A C 1
ATOM 1258 O O . LYS A 1 157 ? 19.317 4.846 -15.516 1.00 87.56 157 LYS A O 1
ATOM 1263 N N . ASP A 1 158 ? 21.362 5.672 -15.940 1.00 87.00 158 ASP A N 1
ATOM 1264 C CA . ASP A 1 158 ? 21.469 6.460 -14.701 1.00 87.00 158 ASP A CA 1
ATOM 1265 C C . ASP A 1 158 ? 20.304 7.452 -14.523 1.00 87.00 158 ASP A C 1
ATOM 1267 O O . ASP A 1 158 ? 19.825 7.679 -13.413 1.00 87.00 158 ASP A O 1
ATOM 1271 N N . ILE A 1 159 ? 19.821 8.042 -15.624 1.00 82.75 159 ILE A N 1
ATOM 1272 C CA . ILE A 1 159 ? 18.708 9.003 -15.599 1.00 82.75 159 ILE A CA 1
ATOM 1273 C C . ILE A 1 159 ? 17.399 8.285 -15.258 1.00 82.75 159 ILE A C 1
ATOM 1275 O O . ILE A 1 159 ? 16.626 8.761 -14.427 1.00 82.75 159 ILE A O 1
ATOM 1279 N N . ILE A 1 160 ? 17.153 7.145 -15.905 1.00 84.19 160 ILE A N 1
ATOM 1280 C CA . ILE A 1 160 ? 15.930 6.358 -15.725 1.00 84.19 160 ILE A CA 1
ATOM 1281 C C . ILE A 1 160 ? 15.912 5.724 -14.330 1.00 84.19 160 ILE A C 1
ATOM 1283 O O . ILE A 1 160 ? 14.891 5.777 -13.648 1.00 84.19 160 ILE A O 1
ATOM 1287 N N . GLU A 1 161 ? 17.047 5.192 -13.878 1.00 89.25 161 GLU A N 1
ATOM 1288 C CA . GLU A 1 161 ? 17.226 4.658 -12.528 1.00 89.25 161 GLU A CA 1
ATOM 1289 C C . GLU A 1 161 ? 16.995 5.725 -11.461 1.00 89.25 161 GLU A C 1
ATOM 1291 O O . GLU A 1 161 ? 16.209 5.499 -10.543 1.00 89.25 161 GLU A O 1
ATOM 1296 N N . GLY A 1 162 ? 17.597 6.909 -11.608 1.00 83.69 162 GLY A N 1
ATOM 1297 C CA . GLY A 1 162 ? 17.394 8.007 -10.666 1.00 83.69 162 GLY A CA 1
ATOM 1298 C C . GLY A 1 162 ? 15.931 8.452 -10.578 1.00 83.69 162 GLY A C 1
ATOM 1299 O O . GLY A 1 162 ? 15.414 8.658 -9.480 1.00 83.69 162 GLY A O 1
ATOM 1300 N N . ALA A 1 163 ? 15.237 8.554 -11.716 1.00 81.75 163 ALA A N 1
ATOM 1301 C CA . ALA A 1 163 ? 13.822 8.929 -11.750 1.00 81.75 163 ALA A CA 1
ATOM 1302 C C . ALA A 1 163 ? 12.915 7.866 -11.105 1.00 81.75 163 ALA A C 1
ATOM 1304 O O . ALA A 1 163 ? 11.991 8.210 -10.358 1.00 81.75 163 ALA A O 1
ATOM 1305 N N . TRP A 1 164 ? 13.188 6.582 -11.363 1.00 88.81 164 TRP A N 1
ATOM 1306 C CA . TRP A 1 164 ? 12.474 5.476 -10.729 1.00 88.81 164 TRP A CA 1
ATOM 1307 C C . TRP A 1 164 ? 12.702 5.457 -9.219 1.00 88.81 164 TRP A C 1
ATOM 1309 O O . TRP A 1 164 ? 11.728 5.488 -8.472 1.00 88.81 164 TRP A O 1
ATOM 1319 N N . GLN A 1 165 ? 13.960 5.488 -8.767 1.00 90.00 165 GLN A N 1
ATOM 1320 C CA . GLN A 1 165 ? 14.301 5.484 -7.341 1.00 90.00 165 GLN A CA 1
ATOM 1321 C C . GLN A 1 165 ? 13.641 6.651 -6.608 1.00 90.00 165 GLN A C 1
ATOM 1323 O O . GLN A 1 165 ? 13.000 6.440 -5.585 1.00 90.00 165 GLN A O 1
ATOM 1328 N N . GLN A 1 166 ? 13.709 7.865 -7.162 1.00 82.75 166 GLN A N 1
ATOM 1329 C CA . GLN A 1 166 ? 13.056 9.029 -6.566 1.00 82.75 166 GLN A CA 1
ATOM 1330 C C . GLN A 1 166 ? 11.540 8.831 -6.431 1.00 82.75 166 GLN A C 1
ATOM 1332 O O . GLN A 1 166 ? 10.970 9.105 -5.374 1.00 82.75 166 GLN A O 1
ATOM 1337 N N . THR A 1 167 ? 10.884 8.362 -7.495 1.00 81.06 167 THR A N 1
ATOM 1338 C CA . THR A 1 167 ? 9.428 8.160 -7.507 1.00 81.06 167 THR A CA 1
ATOM 1339 C C . THR A 1 167 ? 9.026 7.071 -6.522 1.00 81.06 167 THR A C 1
ATOM 1341 O O . THR A 1 167 ? 8.122 7.269 -5.710 1.00 81.06 167 THR A O 1
ATOM 1344 N N . ARG A 1 168 ? 9.726 5.937 -6.558 1.00 86.44 168 ARG A N 1
ATOM 1345 C CA . ARG A 1 168 ? 9.518 4.811 -5.655 1.00 86.44 168 ARG A CA 1
ATOM 1346 C C . ARG A 1 168 ? 9.712 5.237 -4.210 1.00 86.44 168 ARG A C 1
ATOM 1348 O O . ARG A 1 168 ? 8.811 5.017 -3.418 1.00 86.44 168 ARG A O 1
ATOM 1355 N N . ASP A 1 169 ? 10.831 5.865 -3.866 1.00 86.31 169 ASP A N 1
ATOM 1356 C CA . ASP A 1 169 ? 11.149 6.228 -2.482 1.00 86.31 169 ASP A CA 1
ATOM 1357 C C . ASP A 1 169 ? 10.157 7.248 -1.927 1.00 86.31 169 ASP A C 1
ATOM 1359 O O . ASP A 1 169 ? 9.733 7.142 -0.776 1.00 86.31 169 ASP A O 1
ATOM 1363 N N . GLN A 1 170 ? 9.724 8.202 -2.757 1.00 82.31 170 GLN A N 1
ATOM 1364 C CA . GLN A 1 170 ? 8.684 9.146 -2.373 1.00 82.31 170 GLN A CA 1
ATOM 1365 C C . GLN A 1 170 ? 7.351 8.434 -2.101 1.00 82.31 170 GLN A C 1
ATOM 1367 O O . GLN A 1 170 ? 6.721 8.692 -1.078 1.00 82.31 170 GLN A O 1
ATOM 1372 N N . GLN A 1 171 ? 6.911 7.548 -2.998 1.00 80.81 171 GLN A N 1
ATOM 1373 C CA . GLN A 1 171 ? 5.623 6.864 -2.856 1.00 80.81 171 GLN A CA 1
ATOM 1374 C C . GLN A 1 171 ? 5.660 5.798 -1.753 1.00 80.81 171 GLN A C 1
ATOM 1376 O O . GLN A 1 171 ? 4.825 5.821 -0.852 1.00 80.81 171 GLN A O 1
ATOM 1381 N N . ALA A 1 172 ? 6.651 4.908 -1.766 1.00 84.75 172 ALA A N 1
ATOM 1382 C CA . ALA A 1 172 ? 6.859 3.890 -0.742 1.00 84.75 172 ALA A CA 1
ATOM 1383 C C . ALA A 1 172 ? 7.035 4.524 0.643 1.00 84.75 172 ALA A C 1
ATOM 1385 O O . ALA A 1 172 ? 6.445 4.045 1.604 1.00 84.75 172 ALA A O 1
ATOM 1386 N N . GLY A 1 173 ? 7.766 5.639 0.747 1.00 81.75 173 GLY A N 1
ATOM 1387 C CA . GLY A 1 173 ? 7.928 6.374 2.002 1.00 81.75 173 GLY A CA 1
ATOM 1388 C C . GLY A 1 173 ? 6.602 6.863 2.592 1.00 81.75 173 GLY A C 1
ATOM 1389 O O . GLY A 1 173 ? 6.407 6.776 3.804 1.00 81.75 173 GLY A O 1
ATOM 1390 N N . LEU A 1 174 ? 5.662 7.316 1.754 1.00 85.00 174 LEU A N 1
ATOM 1391 C CA . LEU A 1 174 ? 4.315 7.688 2.203 1.00 85.00 174 LEU A CA 1
ATOM 1392 C C . LEU A 1 174 ? 3.531 6.476 2.715 1.00 85.00 174 LEU A C 1
ATOM 1394 O O . LEU A 1 174 ? 2.909 6.568 3.773 1.00 85.00 174 LEU A O 1
ATOM 1398 N N . TYR A 1 175 ? 3.579 5.343 2.005 1.00 88.31 175 TYR A N 1
ATOM 1399 C CA . TYR A 1 175 ? 2.916 4.112 2.448 1.00 88.31 175 TYR A CA 1
ATOM 1400 C C . TYR A 1 175 ? 3.515 3.563 3.741 1.00 88.31 175 TYR A C 1
ATOM 1402 O O . TYR A 1 175 ? 2.757 3.189 4.629 1.00 88.31 175 TYR A O 1
ATOM 1410 N N . ILE A 1 176 ? 4.843 3.578 3.888 1.00 88.56 176 ILE A N 1
ATOM 1411 C CA . ILE A 1 176 ? 5.532 3.166 5.118 1.00 88.56 176 ILE A CA 1
ATOM 1412 C C . ILE A 1 176 ? 5.059 4.026 6.291 1.00 88.56 176 ILE A C 1
ATOM 1414 O O . ILE A 1 176 ? 4.537 3.488 7.263 1.00 88.56 176 ILE A O 1
ATOM 1418 N N . ALA A 1 177 ? 5.152 5.355 6.175 1.00 88.19 177 ALA A N 1
ATOM 1419 C CA . ALA A 1 177 ? 4.733 6.263 7.243 1.00 88.19 177 ALA A CA 1
ATOM 1420 C C . ALA A 1 177 ? 3.243 6.098 7.592 1.00 88.19 177 ALA A C 1
ATOM 1422 O O . ALA A 1 177 ? 2.847 6.126 8.760 1.00 88.19 177 ALA A O 1
ATOM 1423 N N . TYR A 1 178 ? 2.402 5.898 6.575 1.00 92.81 178 TYR A N 1
ATOM 1424 C CA . TYR A 1 178 ? 0.985 5.643 6.774 1.00 92.81 178 TYR A CA 1
ATOM 1425 C C . TYR A 1 178 ? 0.743 4.303 7.492 1.00 92.81 178 TYR A C 1
ATOM 1427 O O . TYR A 1 178 ? 0.019 4.283 8.487 1.00 92.81 178 TYR A O 1
ATOM 1435 N N . PHE A 1 179 ? 1.372 3.203 7.067 1.00 94.50 179 PHE A N 1
ATOM 1436 C CA . PHE A 1 179 ? 1.191 1.883 7.681 1.00 94.50 179 PHE A CA 1
ATOM 1437 C C . PHE A 1 179 ? 1.786 1.776 9.085 1.00 94.50 179 PHE A C 1
ATOM 1439 O O . PHE A 1 179 ? 1.193 1.102 9.924 1.00 94.50 179 PHE A O 1
ATOM 1446 N N . GLU A 1 180 ? 2.876 2.479 9.392 1.00 93.19 180 GLU A N 1
ATOM 1447 C CA . GLU A 1 180 ? 3.391 2.588 10.764 1.00 93.19 180 GLU A CA 1
ATOM 1448 C C . GLU A 1 180 ? 2.329 3.177 11.704 1.00 93.19 180 GLU A C 1
ATOM 1450 O O . GLU A 1 180 ? 2.012 2.594 12.742 1.00 93.19 180 GLU A O 1
ATOM 1455 N N . SER A 1 181 ? 1.703 4.290 11.305 1.00 94.38 181 SER A N 1
ATOM 1456 C CA . SER A 1 181 ? 0.606 4.881 12.082 1.00 94.38 181 SER A CA 1
ATOM 1457 C C . SER A 1 181 ? -0.653 4.002 12.097 1.00 94.38 181 SER A C 1
ATOM 1459 O O . SER A 1 181 ? -1.388 3.974 13.082 1.00 94.38 181 SER A O 1
ATOM 1461 N N . GLU A 1 182 ? -0.916 3.253 11.022 1.00 96.06 182 GLU A N 1
ATOM 1462 C CA . GLU A 1 182 ? -2.059 2.341 10.962 1.00 96.06 182 GLU A CA 1
ATOM 1463 C C . GLU A 1 182 ? -1.889 1.160 11.922 1.00 96.06 182 GLU A C 1
ATOM 1465 O O . GLU A 1 182 ? -2.861 0.748 12.549 1.00 96.06 182 GLU A O 1
ATOM 1470 N N . GLN A 1 183 ? -0.675 0.632 12.095 1.00 96.44 183 GLN A N 1
ATOM 1471 C CA . GLN A 1 183 ? -0.409 -0.408 13.091 1.00 96.44 183 GLN A CA 1
ATOM 1472 C C . GLN A 1 183 ? -0.718 0.081 14.511 1.00 96.44 183 GLN A C 1
ATOM 1474 O O . GLN A 1 183 ? -1.295 -0.663 15.309 1.00 96.44 183 GLN A O 1
ATOM 1479 N N . GLU A 1 184 ? -0.395 1.341 14.817 1.00 96.69 184 GLU A N 1
ATOM 1480 C CA . GLU A 1 184 ? -0.774 1.963 16.086 1.00 96.69 184 GLU A CA 1
ATOM 1481 C C . GLU A 1 184 ? -2.300 2.076 16.220 1.00 96.69 184 GLU A C 1
ATOM 1483 O O . GLU A 1 184 ? -2.858 1.673 17.243 1.00 96.69 184 GLU A O 1
ATOM 1488 N N . LEU A 1 185 ? -2.993 2.538 15.172 1.00 97.38 185 LEU A N 1
ATOM 1489 C CA . LEU A 1 185 ? -4.456 2.628 15.161 1.00 97.38 185 LEU A CA 1
ATOM 1490 C C . LEU A 1 185 ? -5.117 1.259 15.362 1.00 97.38 185 LEU A C 1
ATOM 1492 O O . LEU A 1 185 ? -6.032 1.135 16.174 1.00 97.38 185 LEU A O 1
ATOM 1496 N N . ILE A 1 186 ? -4.650 0.234 14.648 1.00 97.75 186 ILE A N 1
ATOM 1497 C CA . ILE A 1 186 ? -5.137 -1.145 14.760 1.00 97.75 186 ILE A CA 1
ATOM 1498 C C . ILE A 1 186 ? -5.004 -1.634 16.200 1.00 97.75 186 ILE A C 1
ATOM 1500 O O . ILE A 1 186 ? -5.958 -2.192 16.737 1.00 97.75 186 ILE A O 1
ATOM 1504 N N . LYS A 1 187 ? -3.864 -1.382 16.849 1.00 97.56 187 LYS A N 1
ATOM 1505 C CA . LYS A 1 187 ? -3.654 -1.760 18.249 1.00 97.56 187 LYS A CA 1
ATOM 1506 C C . LYS A 1 187 ? -4.636 -1.051 19.184 1.00 97.56 187 LYS A C 1
ATOM 1508 O O . LYS A 1 187 ? -5.244 -1.694 20.034 1.00 97.56 187 LYS A O 1
ATOM 1513 N N . VAL A 1 188 ? -4.841 0.255 19.006 1.00 98.19 188 VAL A N 1
ATOM 1514 C CA . VAL A 1 188 ? -5.823 1.017 19.798 1.00 98.19 188 VAL A CA 1
ATOM 1515 C C . VAL A 1 188 ? -7.242 0.478 19.584 1.00 98.19 188 VAL A C 1
ATOM 1517 O O . VAL A 1 188 ? -8.003 0.377 20.543 1.00 98.19 188 VAL A O 1
ATOM 1520 N N . ILE A 1 189 ? -7.595 0.098 18.353 1.00 98.12 189 ILE A N 1
ATOM 1521 C CA . ILE A 1 189 ? -8.886 -0.520 18.025 1.00 98.12 189 ILE A CA 1
ATOM 1522 C C . ILE A 1 189 ? -9.032 -1.898 18.685 1.00 98.12 189 ILE A C 1
ATOM 1524 O O . ILE A 1 189 ? -10.094 -2.188 19.230 1.00 98.12 189 ILE A O 1
ATOM 1528 N N . GLN A 1 190 ? -7.986 -2.728 18.679 1.00 97.88 190 GLN A N 1
ATOM 1529 C CA . GLN A 1 190 ? -7.987 -4.021 19.374 1.00 97.88 190 GLN A CA 1
ATOM 1530 C C . GLN A 1 190 ? -8.231 -3.851 20.870 1.00 97.88 190 GLN A C 1
ATOM 1532 O O . GLN A 1 190 ? -9.113 -4.507 21.422 1.00 97.88 190 GLN A O 1
ATOM 1537 N N . ASP A 1 191 ? -7.488 -2.944 21.505 1.00 98.25 191 ASP A N 1
ATOM 1538 C CA . ASP A 1 191 ? -7.619 -2.666 22.934 1.00 98.25 191 ASP A CA 1
ATOM 1539 C C . ASP A 1 191 ? -9.020 -2.123 23.266 1.00 98.25 191 ASP A C 1
ATOM 1541 O O . ASP A 1 191 ? -9.625 -2.525 24.260 1.00 98.25 191 ASP A O 1
ATOM 1545 N N . PHE A 1 192 ? -9.565 -1.250 22.413 1.00 98.31 192 PHE A N 1
ATOM 1546 C CA . PHE A 1 192 ? -10.921 -0.718 22.543 1.00 98.31 192 PHE A CA 1
ATOM 1547 C C . PHE A 1 192 ? -11.990 -1.812 22.438 1.00 98.31 192 PHE A C 1
ATOM 1549 O O . PHE A 1 192 ? -12.864 -1.901 23.298 1.00 98.31 192 PHE A O 1
ATOM 1556 N N . LEU A 1 193 ? -11.918 -2.668 21.416 1.00 98.19 193 LEU A N 1
ATOM 1557 C CA . LEU A 1 193 ? -12.886 -3.748 21.220 1.00 98.19 193 LEU A CA 1
ATOM 1558 C C . LEU A 1 193 ? -12.809 -4.787 22.342 1.00 98.19 193 LEU A C 1
ATOM 1560 O O . LEU A 1 193 ? -13.847 -5.259 22.804 1.00 98.19 193 LEU A O 1
ATOM 1564 N N . ALA A 1 194 ? -11.602 -5.102 22.822 1.00 98.25 194 ALA A N 1
ATOM 1565 C CA . ALA A 1 194 ? -11.407 -5.970 23.979 1.00 98.25 194 ALA A CA 1
ATOM 1566 C C . ALA A 1 194 ? -12.040 -5.369 25.243 1.00 98.25 194 ALA A C 1
ATOM 1568 O O . ALA A 1 194 ? -12.774 -6.061 25.949 1.00 98.25 194 ALA A O 1
ATOM 1569 N N . PHE A 1 195 ? -11.816 -4.074 25.491 1.00 98.12 195 PHE A N 1
ATOM 1570 C CA . PHE A 1 195 ? -12.427 -3.345 26.602 1.00 98.12 195 PHE A CA 1
ATOM 1571 C C . PHE A 1 195 ? -13.960 -3.362 26.521 1.00 98.12 195 PHE A C 1
ATOM 1573 O O . PHE A 1 195 ? -14.626 -3.727 27.490 1.00 98.12 195 PHE A O 1
ATOM 1580 N N . CYS A 1 196 ? -14.536 -3.038 25.361 1.00 97.44 196 CYS A N 1
ATOM 1581 C CA . CYS A 1 196 ? -15.982 -3.096 25.160 1.00 97.44 196 CYS A CA 1
ATOM 1582 C C . CYS A 1 196 ? -16.527 -4.510 25.400 1.00 97.44 196 CYS A C 1
ATOM 1584 O O . CYS A 1 196 ? -17.542 -4.655 26.077 1.00 97.44 196 CYS A O 1
ATOM 1586 N N . ASN A 1 197 ? -15.847 -5.551 24.911 1.00 98.00 197 ASN A N 1
ATOM 1587 C CA . ASN A 1 197 ? -16.267 -6.939 25.100 1.00 98.00 197 ASN A CA 1
ATOM 1588 C C . ASN A 1 197 ? -16.192 -7.400 26.564 1.00 98.00 197 ASN A C 1
ATOM 1590 O O . ASN A 1 197 ? -17.087 -8.108 27.027 1.00 98.00 197 ASN A O 1
ATOM 1594 N N . GLU A 1 198 ? -15.171 -6.976 27.313 1.00 97.75 198 GLU A N 1
ATOM 1595 C CA . GLU A 1 198 ? -15.067 -7.228 28.757 1.00 97.75 198 GLU A CA 1
ATOM 1596 C C . GLU A 1 198 ? -16.234 -6.585 29.523 1.00 97.75 198 GLU A C 1
ATOM 1598 O O . GLU A 1 198 ? -16.750 -7.150 30.488 1.00 97.75 198 GLU A O 1
ATOM 1603 N N . LYS A 1 199 ? -16.669 -5.403 29.077 1.00 96.81 199 LYS A N 1
ATOM 1604 C CA . LYS A 1 199 ? -17.696 -4.582 29.732 1.00 96.81 199 LYS A CA 1
ATOM 1605 C C . LYS A 1 199 ? -19.086 -4.696 29.109 1.00 96.81 199 LYS A C 1
ATOM 1607 O O . LYS A 1 199 ? -19.984 -3.960 29.527 1.00 96.81 199 LYS A O 1
ATOM 1612 N N . ARG A 1 200 ? -19.289 -5.615 28.160 1.00 95.81 200 ARG A N 1
ATOM 1613 C CA . ARG A 1 200 ? -20.490 -5.689 27.307 1.00 95.81 200 ARG A CA 1
ATOM 1614 C C . ARG A 1 200 ? -21.813 -5.760 28.073 1.00 95.81 200 ARG A C 1
ATOM 1616 O O . ARG A 1 200 ? -22.795 -5.183 27.633 1.00 95.81 200 ARG A O 1
ATOM 1623 N N . ASP A 1 201 ? -21.831 -6.385 29.250 1.00 94.88 201 ASP A N 1
ATOM 1624 C CA . ASP A 1 201 ? -23.045 -6.525 30.074 1.00 94.88 201 ASP A CA 1
ATOM 1625 C C . ASP A 1 201 ? -23.385 -5.252 30.878 1.00 94.88 201 ASP A C 1
ATOM 1627 O O . ASP A 1 201 ? -24.388 -5.193 31.591 1.00 94.88 201 ASP A O 1
ATOM 1631 N N . SER A 1 202 ? -22.521 -4.237 30.817 1.00 91.12 202 SER A N 1
ATOM 1632 C CA . SER A 1 202 ? -22.579 -3.015 31.629 1.00 91.12 202 SER A CA 1
ATOM 1633 C C . SER A 1 202 ? -22.518 -1.725 30.811 1.00 91.12 202 SER A C 1
ATOM 1635 O O . SER A 1 202 ? -22.423 -0.640 31.390 1.00 91.12 202 SER A O 1
ATOM 1637 N N . VAL A 1 203 ? -22.580 -1.847 29.484 1.00 93.12 203 VAL A N 1
ATOM 1638 C CA . VAL A 1 203 ? -22.565 -0.733 28.538 1.00 93.12 203 VAL A CA 1
ATOM 1639 C C . VAL A 1 203 ? -23.936 -0.572 27.890 1.00 93.12 203 VAL A C 1
ATOM 1641 O O . VAL A 1 203 ? -24.626 -1.548 27.599 1.00 93.12 203 VAL A O 1
ATOM 1644 N N . THR A 1 204 ? -24.341 0.671 27.666 1.00 94.06 204 THR A N 1
ATOM 1645 C CA . THR A 1 204 ? -25.590 1.009 26.975 1.00 94.06 204 THR A CA 1
ATOM 1646 C C . THR A 1 204 ? -25.318 2.028 25.886 1.00 94.06 204 THR A C 1
ATOM 1648 O O . THR A 1 204 ? -24.532 2.948 26.093 1.00 94.06 204 THR A O 1
ATOM 1651 N N . TYR A 1 205 ? -25.982 1.896 24.744 1.00 95.56 205 TYR A N 1
ATOM 1652 C CA . TYR A 1 205 ? -25.930 2.907 23.694 1.00 95.56 205 TYR A CA 1
ATOM 1653 C C . TYR A 1 205 ? -26.891 4.057 24.003 1.00 95.56 205 TYR A C 1
ATOM 1655 O O . TYR A 1 205 ? -28.053 3.825 24.335 1.00 95.56 205 TYR A O 1
ATOM 1663 N N . ASP A 1 206 ? -26.393 5.283 23.889 1.00 94.56 206 ASP A N 1
ATOM 1664 C CA . ASP A 1 206 ? -27.177 6.504 23.999 1.00 94.56 206 ASP A CA 1
ATOM 1665 C C . ASP A 1 206 ? -27.546 7.017 22.605 1.00 94.56 206 ASP A C 1
ATOM 1667 O O . ASP A 1 206 ? -26.683 7.461 21.845 1.00 94.56 206 ASP A O 1
ATOM 1671 N N . GLU A 1 207 ? -28.838 6.965 22.278 1.00 91.62 207 GLU A N 1
ATOM 1672 C CA . GLU A 1 207 ? -29.362 7.430 20.991 1.00 91.62 207 GLU A CA 1
ATOM 1673 C C . GLU A 1 207 ? -29.225 8.949 20.806 1.00 91.62 207 GLU A C 1
ATOM 1675 O O . GLU A 1 207 ? -29.148 9.408 19.667 1.00 91.62 207 GLU A O 1
ATOM 1680 N N . GLU A 1 208 ? -29.174 9.739 21.889 1.00 91.75 208 GLU A N 1
ATOM 1681 C CA . GLU A 1 208 ? -29.065 11.199 21.790 1.00 91.75 208 GLU A CA 1
ATOM 1682 C C . GLU A 1 208 ? -27.637 11.637 21.463 1.00 91.75 208 GLU A C 1
ATOM 1684 O O . GLU A 1 208 ? -27.423 12.432 20.544 1.00 91.75 208 GLU A O 1
ATOM 1689 N N . SER A 1 209 ? -26.648 11.123 22.202 1.00 89.88 209 SER A N 1
ATOM 1690 C CA . SER A 1 209 ? -25.241 11.462 21.961 1.00 89.88 209 SER A CA 1
ATOM 1691 C C . SER A 1 209 ? -24.576 10.600 20.887 1.00 89.88 209 SER A C 1
ATOM 1693 O O . SER A 1 209 ? -23.490 10.950 20.422 1.00 89.88 209 SER A O 1
ATOM 1695 N N . GLY A 1 210 ? -25.191 9.480 20.501 1.00 93.00 210 GLY A N 1
ATOM 1696 C CA . GLY A 1 210 ? -24.621 8.507 19.574 1.00 93.00 210 GLY A CA 1
ATOM 1697 C C . GLY A 1 210 ? -23.403 7.766 20.132 1.00 93.00 210 GLY A C 1
ATOM 1698 O O . GLY A 1 210 ? -22.598 7.266 19.351 1.00 93.00 210 GLY A O 1
ATOM 1699 N N . ASN A 1 211 ? -23.236 7.717 21.458 1.00 94.50 211 ASN A N 1
ATOM 1700 C CA . ASN A 1 211 ? -22.080 7.123 22.133 1.00 94.50 211 ASN A CA 1
ATOM 1701 C C . ASN A 1 211 ? -22.457 5.929 23.009 1.00 94.50 211 ASN A C 1
ATOM 1703 O O . ASN A 1 211 ? -23.621 5.678 23.310 1.00 94.50 211 ASN A O 1
ATOM 1707 N N . LEU A 1 212 ? -21.431 5.211 23.462 1.00 95.06 212 LEU A N 1
ATOM 1708 C CA . LEU A 1 212 ? -21.562 4.233 24.531 1.00 95.06 212 LEU A CA 1
ATOM 1709 C C . LEU A 1 212 ? -21.448 4.908 25.902 1.00 95.06 212 LEU A C 1
ATOM 1711 O O . LEU A 1 212 ? -20.557 5.728 26.142 1.00 95.06 212 LEU A O 1
ATOM 1715 N N . LEU A 1 213 ? -22.349 4.525 26.800 1.00 95.62 213 LEU A N 1
ATOM 1716 C CA . LEU A 1 213 ? -22.358 4.900 28.205 1.00 95.62 213 LEU A CA 1
ATOM 1717 C C . LEU A 1 213 ? -21.951 3.701 29.051 1.00 95.62 213 LEU A C 1
ATOM 1719 O O . LEU A 1 213 ? -22.551 2.628 28.957 1.00 95.62 213 LEU A O 1
ATOM 1723 N N . PHE A 1 214 ? -20.953 3.907 29.900 1.00 95.50 214 PHE A N 1
ATOM 1724 C CA . PHE A 1 214 ? -20.463 2.917 30.846 1.00 95.50 214 PHE A CA 1
ATOM 1725 C C . PHE A 1 214 ? -20.957 3.222 32.258 1.00 95.50 214 PHE A C 1
ATOM 1727 O O . PHE A 1 214 ? -21.238 4.363 32.625 1.00 95.50 214 PHE A O 1
ATOM 1734 N N . LYS A 1 215 ? -21.065 2.172 33.074 1.00 93.94 215 LYS A N 1
ATOM 1735 C CA . LYS A 1 215 ? -21.634 2.258 34.422 1.00 93.94 215 LYS A CA 1
ATOM 1736 C C . LYS A 1 215 ? -20.796 3.103 35.384 1.00 93.94 215 LYS A C 1
ATOM 1738 O O . LYS A 1 215 ? -21.356 3.700 36.305 1.00 93.94 215 LYS A O 1
ATOM 1743 N N . THR A 1 216 ? -19.474 3.103 35.228 1.00 95.38 216 THR A N 1
ATOM 1744 C CA . THR A 1 216 ? -18.558 3.831 36.114 1.00 95.38 216 THR A CA 1
ATOM 1745 C C . THR A 1 216 ? -17.857 4.975 35.389 1.00 95.38 216 THR A C 1
ATOM 1747 O O . THR A 1 216 ? -17.582 4.896 34.195 1.00 95.38 216 THR A O 1
ATOM 1750 N N . GLU A 1 217 ? -17.525 6.032 36.135 1.00 96.00 217 GLU A N 1
ATOM 1751 C CA . GLU A 1 217 ? -16.783 7.188 35.612 1.00 96.00 217 GLU A CA 1
ATOM 1752 C C . GLU A 1 217 ? -15.419 6.775 35.042 1.00 96.00 217 GLU A C 1
ATOM 1754 O O . GLU A 1 217 ? -15.071 7.182 33.941 1.00 96.00 217 GLU A O 1
ATOM 1759 N N . ALA A 1 218 ? -14.700 5.874 35.719 1.00 96.75 218 ALA A N 1
ATOM 1760 C CA . ALA A 1 218 ? -13.410 5.370 35.248 1.00 96.75 218 ALA A CA 1
ATOM 1761 C C . ALA A 1 218 ? -13.508 4.616 33.905 1.00 96.75 218 ALA A C 1
ATOM 1763 O O . ALA A 1 218 ? -12.655 4.782 33.035 1.00 96.75 218 ALA A O 1
ATOM 1764 N N . GLU A 1 219 ? -14.551 3.801 33.707 1.00 96.94 219 GLU A N 1
ATOM 1765 C CA . GLU A 1 219 ? -14.790 3.118 32.427 1.00 96.94 219 GLU A CA 1
ATOM 1766 C C . GLU A 1 219 ? -15.165 4.118 31.325 1.00 96.94 219 GLU A C 1
ATOM 1768 O O . GLU A 1 219 ? -14.694 3.996 30.194 1.00 96.94 219 GLU A O 1
ATOM 1773 N N . GLN A 1 220 ? -15.953 5.143 31.661 1.00 97.06 220 GLN A N 1
ATOM 1774 C CA . GLN A 1 220 ? -16.300 6.209 30.724 1.00 97.06 220 GLN A CA 1
ATOM 1775 C C . GLN A 1 220 ? -15.067 7.026 30.305 1.00 97.06 220 GLN A C 1
ATOM 1777 O O . GLN A 1 220 ? -14.897 7.325 29.122 1.00 97.06 220 GLN A O 1
ATOM 1782 N N . GLU A 1 221 ? -14.181 7.361 31.246 1.00 97.31 221 GLU A N 1
ATOM 1783 C CA . GLU A 1 221 ? -12.907 8.031 30.966 1.00 97.31 221 GLU A CA 1
ATOM 1784 C C . GLU A 1 221 ? -12.012 7.181 30.058 1.00 97.31 221 GLU A C 1
ATOM 1786 O O . GLU A 1 221 ? -11.421 7.700 29.107 1.00 97.31 221 GLU A O 1
ATOM 1791 N N . GLN A 1 222 ? -11.944 5.868 30.299 1.00 97.56 222 GLN A N 1
ATOM 1792 C CA . GLN A 1 222 ? -11.172 4.949 29.465 1.00 97.56 222 GLN A CA 1
ATOM 1793 C C . GLN A 1 222 ? -11.733 4.868 28.034 1.00 97.56 222 GLN A C 1
ATOM 1795 O O . GLN A 1 222 ? -10.959 4.947 27.077 1.00 97.56 222 GLN A O 1
ATOM 1800 N N . TYR A 1 223 ? -13.060 4.793 27.876 1.00 97.12 223 TYR A N 1
ATOM 1801 C CA . TYR A 1 223 ? -13.741 4.864 26.577 1.00 97.12 223 TYR A CA 1
ATOM 1802 C C . TYR A 1 223 ? -13.377 6.142 25.806 1.00 97.12 223 TYR A C 1
ATOM 1804 O O . TYR A 1 223 ? -12.904 6.072 24.670 1.00 97.12 223 TYR A O 1
ATOM 1812 N N . VAL A 1 224 ? -13.522 7.311 26.439 1.00 96.81 224 VAL A N 1
ATOM 1813 C CA . VAL A 1 224 ? -13.164 8.604 25.828 1.00 96.81 224 VAL A CA 1
ATOM 1814 C C . VAL A 1 224 ? -11.672 8.653 25.482 1.00 96.81 224 VAL A C 1
ATOM 1816 O O . VAL A 1 224 ? -11.295 9.156 24.422 1.00 96.81 224 VAL A O 1
ATOM 1819 N N . GLY A 1 225 ? -10.818 8.080 26.332 1.00 98.12 225 GLY A N 1
ATOM 1820 C CA . GLY A 1 225 ? -9.386 7.952 26.082 1.00 98.12 225 GLY A CA 1
ATOM 1821 C C . GLY A 1 225 ? -9.067 7.175 24.802 1.00 98.12 225 GLY A C 1
ATOM 1822 O O . GLY A 1 225 ? -8.205 7.606 24.034 1.00 98.12 225 GLY A O 1
ATOM 1823 N N . TYR A 1 226 ? -9.767 6.069 24.530 1.00 98.12 226 TYR A N 1
ATOM 1824 C CA . TYR A 1 226 ? -9.614 5.333 23.271 1.00 98.12 226 TYR A CA 1
ATOM 1825 C C . TYR A 1 226 ? -10.047 6.167 22.064 1.00 98.12 226 TYR A C 1
ATOM 1827 O O . TYR A 1 226 ? -9.296 6.249 21.091 1.00 98.12 226 TYR A O 1
ATOM 1835 N N . LEU A 1 227 ? -11.206 6.830 22.132 1.00 96.69 227 LEU A N 1
ATOM 1836 C CA . LEU A 1 227 ? -11.694 7.670 21.033 1.00 96.69 227 LEU A CA 1
ATOM 1837 C C . LEU A 1 227 ? -10.724 8.807 20.698 1.00 96.69 227 LEU A C 1
ATOM 1839 O O . LEU A 1 227 ? -10.431 9.045 19.526 1.00 96.69 227 LEU A O 1
ATOM 1843 N N . ASN A 1 228 ? -10.187 9.479 21.719 1.00 97.56 228 ASN A N 1
ATOM 1844 C CA . ASN A 1 228 ? -9.215 10.554 21.533 1.00 97.56 228 ASN A CA 1
ATOM 1845 C C . ASN A 1 228 ? -7.943 10.045 20.851 1.00 97.56 228 ASN A C 1
ATOM 1847 O O . ASN A 1 228 ? -7.539 10.617 19.843 1.00 97.56 228 ASN A O 1
ATOM 1851 N N . LYS A 1 229 ? -7.376 8.921 21.313 1.00 97.81 229 LYS A N 1
ATOM 1852 C CA . LYS A 1 229 ? -6.194 8.308 20.679 1.00 97.81 229 LYS A CA 1
ATOM 1853 C C . LYS A 1 229 ? -6.450 7.935 19.220 1.00 97.81 229 LYS A C 1
ATOM 1855 O O . LYS A 1 229 ? -5.632 8.234 18.355 1.00 97.81 229 LYS A O 1
ATOM 1860 N N . MET A 1 230 ? -7.597 7.320 18.917 1.00 97.44 230 MET A N 1
ATOM 1861 C CA . MET A 1 230 ? -7.957 7.001 17.530 1.00 97.44 230 MET A CA 1
ATOM 1862 C C . MET A 1 230 ? -8.050 8.264 16.665 1.00 97.44 230 MET A C 1
ATOM 1864 O O . MET A 1 230 ? -7.584 8.263 15.526 1.00 97.44 230 MET A O 1
ATOM 1868 N N . ASN A 1 231 ? -8.642 9.341 17.187 1.00 96.00 231 ASN A N 1
ATOM 1869 C CA . ASN A 1 231 ? -8.780 10.609 16.470 1.00 96.00 231 ASN A CA 1
ATOM 1870 C C . ASN A 1 231 ? -7.433 11.314 16.261 1.00 96.00 231 ASN A C 1
ATOM 1872 O O . ASN A 1 231 ? -7.191 11.843 15.177 1.00 96.00 231 ASN A O 1
ATOM 1876 N N . GLU A 1 232 ? -6.544 11.284 17.254 1.00 96.25 232 GLU A N 1
ATOM 1877 C CA . GLU A 1 232 ? -5.179 11.809 17.149 1.00 96.25 232 GLU A CA 1
ATOM 1878 C C . GLU A 1 232 ? -4.408 11.106 16.026 1.00 96.25 232 GLU A C 1
ATOM 1880 O O . GLU A 1 232 ? -3.895 11.772 15.124 1.00 96.25 232 GLU A O 1
ATOM 1885 N N . ILE A 1 233 ? -4.412 9.769 16.004 1.00 95.38 233 ILE A N 1
ATOM 1886 C CA . ILE A 1 233 ? -3.726 8.989 14.962 1.00 95.38 233 ILE A CA 1
ATOM 1887 C C . ILE A 1 233 ? -4.331 9.276 13.578 1.00 95.38 233 ILE A C 1
ATOM 1889 O O . ILE A 1 233 ? -3.601 9.553 12.624 1.00 95.38 233 ILE A O 1
ATOM 1893 N N . LYS A 1 234 ? -5.666 9.304 13.456 1.00 93.56 234 LYS A N 1
ATOM 1894 C CA . LYS A 1 234 ? -6.355 9.656 12.196 1.00 93.56 234 LYS A CA 1
ATOM 1895 C C . LYS A 1 234 ? -6.013 11.073 11.715 1.00 93.56 234 LYS A C 1
ATOM 1897 O O . LYS A 1 234 ? -5.921 11.312 10.507 1.00 93.56 234 LYS A O 1
ATOM 1902 N N . SER A 1 235 ? -5.799 12.014 12.635 1.00 92.62 235 SER A N 1
ATOM 1903 C CA . SER A 1 235 ? -5.355 13.373 12.308 1.00 92.62 235 SER A CA 1
ATOM 1904 C C . SER A 1 235 ? -3.929 13.383 11.750 1.00 92.62 235 SER A C 1
ATOM 1906 O O . SER A 1 235 ? -3.672 14.062 10.754 1.00 92.62 235 SER A O 1
ATOM 1908 N N . VAL A 1 236 ? -3.010 12.607 12.339 1.00 90.50 236 VAL A N 1
ATOM 1909 C CA . VAL A 1 236 ? -1.643 12.431 11.813 1.00 90.50 236 VAL A CA 1
ATOM 1910 C C . VAL A 1 236 ? -1.697 11.847 10.403 1.00 90.50 236 VAL A C 1
ATOM 1912 O O . VAL A 1 236 ? -1.117 12.422 9.484 1.00 90.50 236 VAL A O 1
ATOM 1915 N N . GLN A 1 237 ? -2.464 10.777 10.199 1.00 89.88 237 GLN A N 1
ATOM 1916 C CA . GLN A 1 237 ? -2.634 10.144 8.889 1.00 89.88 237 GLN A CA 1
ATOM 1917 C C . GLN A 1 237 ? -3.157 11.102 7.819 1.00 89.88 237 GLN A C 1
ATOM 1919 O O . GLN A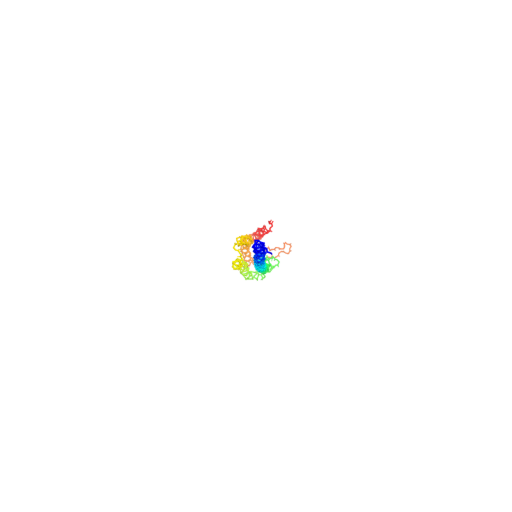 1 237 ? -2.648 11.121 6.701 1.00 89.88 237 GLN A O 1
ATOM 1924 N N . SER A 1 238 ? -4.146 11.928 8.162 1.00 88.75 238 SER A N 1
ATOM 1925 C CA . SER A 1 238 ? -4.712 12.913 7.234 1.00 88.75 238 SER A CA 1
ATOM 1926 C C . SER A 1 238 ? -3.667 13.942 6.794 1.00 88.75 238 SER A C 1
ATOM 1928 O O . SER A 1 238 ? -3.682 14.384 5.648 1.00 88.75 238 SER A O 1
ATOM 1930 N N . SER A 1 239 ? -2.719 14.278 7.676 1.00 86.62 239 SER A N 1
ATOM 1931 C CA . SER A 1 239 ? -1.656 15.245 7.388 1.00 86.62 239 SER A CA 1
ATOM 1932 C C . SER A 1 239 ? -0.576 14.726 6.426 1.00 86.62 239 SER A C 1
ATOM 1934 O O . SER A 1 239 ? 0.113 15.534 5.796 1.00 86.62 239 SER A O 1
ATOM 1936 N N . LEU A 1 240 ? -0.438 13.399 6.281 1.00 79.12 240 LEU A N 1
ATOM 1937 C CA . LEU A 1 240 ? 0.562 12.767 5.408 1.00 79.12 240 LEU A CA 1
ATOM 1938 C C . LEU A 1 240 ? 0.297 13.034 3.919 1.00 79.12 240 LEU A C 1
ATOM 1940 O O . LEU A 1 240 ? 1.242 13.087 3.138 1.00 79.12 240 LEU A O 1
ATOM 1944 N N . PHE A 1 241 ? -0.965 13.252 3.538 1.00 70.12 241 PHE A N 1
ATOM 1945 C CA . PHE A 1 241 ? -1.389 13.412 2.141 1.00 70.12 241 PHE A CA 1
ATOM 1946 C C . PHE A 1 241 ? -1.801 14.849 1.768 1.00 70.12 241 PHE A C 1
ATOM 1948 O O . PHE A 1 241 ? -2.258 15.086 0.655 1.00 70.12 241 PHE A O 1
ATOM 1955 N N . THR A 1 242 ? -1.654 15.817 2.681 1.00 65.88 242 THR A N 1
ATOM 1956 C CA . THR A 1 242 ? -2.040 17.233 2.478 1.00 65.88 242 THR A CA 1
ATOM 1957 C C . THR A 1 242 ? -0.858 18.186 2.249 1.00 65.88 242 THR A C 1
ATOM 1959 O O . THR A 1 242 ? -1.000 19.391 2.456 1.00 65.88 242 THR A O 1
ATOM 1962 N N . LYS A 1 243 ? 0.313 17.676 1.859 1.00 45.47 243 LYS A N 1
ATOM 1963 C CA . LYS A 1 243 ? 1.478 18.492 1.471 1.00 45.47 243 LYS A CA 1
ATOM 1964 C C . LYS A 1 243 ? 1.599 18.578 -0.041 1.00 45.47 243 LYS A C 1
ATOM 1966 O O . LYS A 1 243 ? 1.940 19.684 -0.512 1.00 45.47 243 LYS A O 1
#